Protein AF-A0A2T3CMW9-F1 (afdb_monomer_lite)

pLDDT: mean 82.87, std 14.0, range [31.05, 98.44]

Rad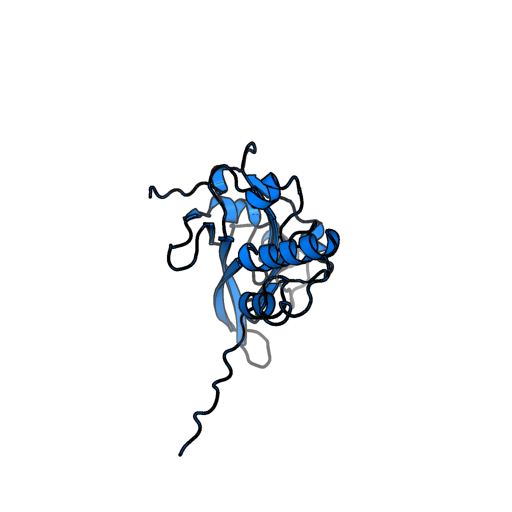ius of gyration: 22.48 Å; chains: 1; bounding box: 78×47×63 Å

Foldseek 3Di:
DDDDDDDPDPQDLVNVLLCPDCNHPVNPVPPDDDDPVNVVVSVLSVCLRQFAKDKFFDKDWDWDQDPDPVRTDIDMFTWKMKIWGAQADQFAKKKKKFKKFFFFFQQVQVVCVVPDDDDDDDGGGDIDGQPVVFLVQWAKAFDPVVRHGGIMIMGTGDADVNGGPGHGQKMKMFMFIDHPVCVVVVHPAGNLGPRGWMWMAHPVPTIDIDRPDDDPSRVPTDIDMEHHPDPNVVSNDHPDDD

Structure (mmCIF, N/CA/C/O backbone):
data_AF-A0A2T3CMW9-F1
#
_entry.id   AF-A0A2T3CMW9-F1
#
loop_
_atom_site.group_PDB
_atom_site.id
_atom_site.type_symbol
_atom_site.label_atom_id
_atom_site.label_alt_id
_atom_site.label_comp_id
_atom_site.label_asym_id
_atom_site.label_entity_id
_atom_site.label_seq_id
_atom_site.pdbx_PDB_ins_code
_atom_site.Cartn_x
_atom_site.Cartn_y
_atom_site.Cartn_z
_atom_site.occupancy
_atom_site.B_iso_or_equiv
_atom_site.auth_seq_id
_atom_site.auth_comp_id
_atom_site.auth_asym_id
_atom_site.auth_atom_id
_atom_site.pdbx_PDB_model_num
ATOM 1 N N . MET A 1 1 ? -49.840 -21.223 -1.038 1.00 34.97 1 MET A N 1
ATOM 2 C CA . MET A 1 1 ? -48.986 -20.775 0.081 1.00 34.97 1 MET A CA 1
ATOM 3 C C . MET A 1 1 ? -47.565 -21.176 -0.257 1.00 34.97 1 MET A C 1
ATOM 5 O O . MET A 1 1 ? -47.228 -22.342 -0.121 1.00 34.97 1 MET A O 1
ATOM 9 N N . SER A 1 2 ? -46.785 -20.245 -0.797 1.00 31.05 2 SER A N 1
ATOM 10 C CA . SER A 1 2 ? -45.401 -20.493 -1.201 1.00 31.05 2 S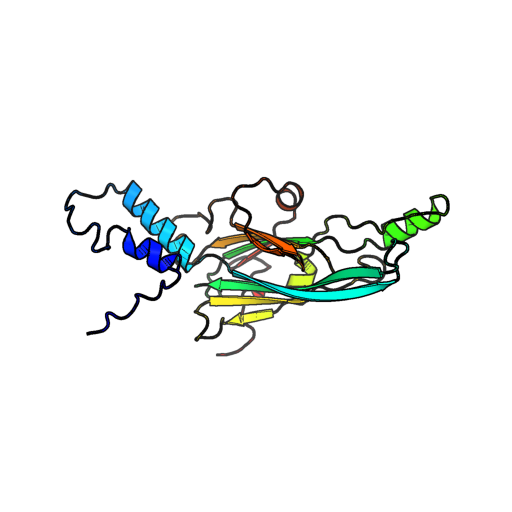ER A CA 1
ATOM 11 C C . SER A 1 2 ? -44.503 -19.698 -0.268 1.00 31.05 2 SER A C 1
ATOM 13 O O . SER A 1 2 ? -44.548 -18.470 -0.260 1.00 31.05 2 SER A O 1
ATOM 15 N N . THR A 1 3 ? -43.745 -20.402 0.564 1.00 34.62 3 THR A N 1
ATOM 16 C CA . THR A 1 3 ? -42.701 -19.830 1.416 1.00 34.62 3 THR A CA 1
ATOM 17 C C . THR A 1 3 ? -41.637 -19.195 0.517 1.00 34.62 3 THR A C 1
ATOM 19 O O . THR A 1 3 ? -41.132 -19.890 -0.369 1.00 34.62 3 THR A O 1
ATOM 22 N N . PRO A 1 4 ? -41.269 -17.913 0.685 1.00 39.06 4 PRO A N 1
ATOM 23 C CA . PRO A 1 4 ? -40.171 -17.360 -0.084 1.00 39.06 4 PRO A CA 1
ATOM 24 C C . PRO A 1 4 ? -38.858 -17.922 0.467 1.00 39.06 4 PRO A C 1
ATOM 26 O O . PRO A 1 4 ? -38.611 -17.915 1.675 1.00 39.06 4 PRO A O 1
ATOM 29 N N . ALA A 1 5 ? -38.033 -18.440 -0.439 1.00 40.94 5 ALA A N 1
ATOM 30 C CA . ALA A 1 5 ? -36.685 -18.894 -0.151 1.00 40.94 5 ALA A CA 1
ATOM 31 C C . ALA A 1 5 ? -35.869 -17.737 0.443 1.00 40.94 5 ALA A C 1
ATOM 33 O O . ALA A 1 5 ? -35.742 -16.673 -0.165 1.00 40.94 5 ALA A O 1
ATOM 34 N N . ALA A 1 6 ? -35.318 -17.952 1.637 1.00 39.41 6 ALA A N 1
ATOM 35 C CA . ALA A 1 6 ? -34.362 -17.043 2.243 1.00 39.41 6 ALA A CA 1
ATOM 36 C C . ALA A 1 6 ? -33.108 -16.995 1.360 1.00 39.41 6 ALA A C 1
ATOM 38 O O . ALA A 1 6 ? -32.296 -17.919 1.358 1.00 39.41 6 ALA A O 1
ATOM 39 N N . GLY A 1 7 ? -32.968 -15.918 0.586 1.00 39.06 7 GLY A N 1
ATOM 40 C CA . GLY A 1 7 ? -31.735 -15.615 -0.123 1.00 39.06 7 GLY A CA 1
ATOM 41 C C . GLY A 1 7 ? -30.602 -15.482 0.890 1.00 39.06 7 GLY A C 1
ATOM 42 O O . GLY A 1 7 ? -30.636 -14.614 1.761 1.00 39.06 7 GLY A O 1
ATOM 43 N N . THR A 1 8 ? -29.607 -16.359 0.802 1.00 38.09 8 THR A N 1
ATOM 44 C CA . THR A 1 8 ? -28.371 -16.284 1.584 1.00 38.09 8 THR A CA 1
ATOM 45 C C . THR A 1 8 ? -27.610 -15.020 1.201 1.00 38.09 8 THR A C 1
ATOM 47 O O . THR A 1 8 ? -26.808 -15.015 0.267 1.00 38.09 8 THR A O 1
ATOM 50 N N . THR A 1 9 ? -27.861 -13.925 1.916 1.00 50.12 9 THR A N 1
ATOM 51 C CA . THR A 1 9 ? -27.017 -12.735 1.864 1.00 50.12 9 THR A CA 1
ATOM 52 C C . THR A 1 9 ? -25.638 -13.111 2.404 1.00 50.12 9 THR A C 1
ATOM 54 O O . THR A 1 9 ? -25.503 -13.609 3.524 1.00 50.12 9 THR A O 1
ATOM 57 N N . LYS A 1 10 ? -24.587 -12.919 1.594 1.00 49.78 10 LYS A N 1
ATOM 58 C CA . LYS A 1 10 ? -23.202 -13.038 2.071 1.00 49.78 10 LYS A CA 1
ATOM 59 C C . LYS A 1 10 ? -23.025 -12.046 3.218 1.00 49.78 10 LYS A C 1
ATOM 61 O O . LYS A 1 10 ? -23.044 -10.839 2.992 1.00 49.78 10 LYS A O 1
ATOM 66 N N . LYS A 1 11 ? -22.876 -12.554 4.443 1.00 65.12 11 LYS A N 1
ATOM 67 C CA . LYS A 1 11 ? -22.675 -11.703 5.613 1.00 65.12 11 LYS A CA 1
ATOM 68 C C . LYS A 1 11 ? -21.335 -10.983 5.499 1.00 65.12 11 LYS A C 1
ATOM 70 O O . LYS A 1 11 ? -20.294 -11.626 5.358 1.00 65.12 11 LYS A O 1
ATOM 75 N N . THR A 1 12 ? -21.358 -9.656 5.568 1.00 81.00 12 THR A N 1
ATOM 76 C CA . THR A 1 12 ? -20.129 -8.853 5.611 1.00 81.00 12 THR A CA 1
ATOM 77 C C . THR A 1 12 ? -19.389 -9.076 6.937 1.00 81.00 12 THR A C 1
ATOM 79 O O . THR A 1 12 ? -20.012 -9.481 7.925 1.00 81.00 12 THR A O 1
ATOM 82 N N . PRO A 1 13 ? -18.075 -8.789 7.020 1.00 80.69 13 PRO A N 1
ATOM 83 C CA . PRO A 1 13 ? -17.342 -8.847 8.287 1.00 80.69 13 PRO A CA 1
ATOM 84 C C . PRO A 1 13 ? -18.024 -8.053 9.411 1.00 80.69 13 PRO A C 1
ATOM 86 O O . PRO A 1 13 ? -18.121 -8.540 10.534 1.00 80.69 13 PRO A O 1
ATOM 89 N N . LEU A 1 14 ? -18.587 -6.882 9.086 1.00 83.62 14 LEU A N 1
ATOM 90 C CA . LEU A 1 14 ? -19.355 -6.069 10.028 1.00 83.62 14 LEU A CA 1
ATOM 91 C C . LEU A 1 14 ? -20.646 -6.766 10.477 1.00 83.62 14 LEU A C 1
ATOM 93 O O . LEU A 1 14 ? -20.928 -6.812 11.668 1.00 83.62 14 LEU A O 1
ATOM 97 N N . GLN A 1 15 ? -21.416 -7.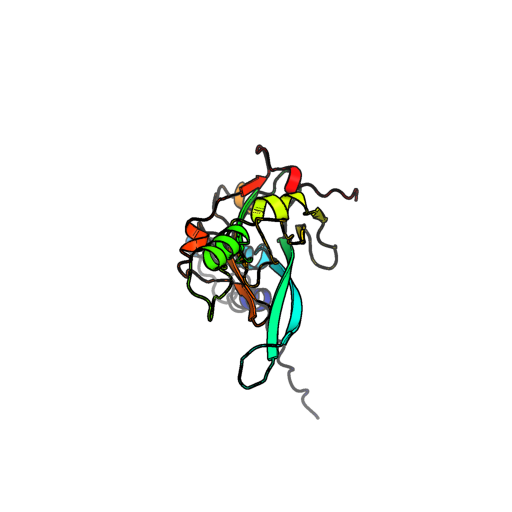350 9.556 1.00 81.94 15 GLN A N 1
ATOM 98 C CA . GLN A 1 15 ? -22.640 -8.082 9.905 1.00 81.94 15 GLN A CA 1
ATOM 99 C C . GLN A 1 15 ? -22.349 -9.310 10.778 1.00 81.94 15 GLN A C 1
ATOM 101 O O . GLN A 1 15 ? -23.097 -9.587 11.715 1.00 81.94 15 GLN A O 1
ATOM 106 N N . ASN A 1 16 ? -21.249 -10.019 10.511 1.00 82.50 16 ASN A N 1
ATOM 107 C CA . ASN A 1 16 ? -20.796 -11.125 11.355 1.00 82.50 16 ASN A CA 1
ATOM 108 C C . ASN A 1 16 ? -20.423 -10.634 12.757 1.00 82.50 16 ASN A C 1
ATOM 110 O O . ASN A 1 16 ? -20.908 -11.193 13.740 1.00 82.50 16 ASN A O 1
ATOM 114 N N . PHE A 1 17 ? -19.642 -9.556 12.857 1.00 84.25 17 PHE A N 1
ATOM 115 C CA . PHE A 1 17 ? -19.272 -8.962 14.141 1.00 84.25 17 PHE A CA 1
ATOM 116 C C . PHE A 1 17 ? -20.497 -8.505 14.943 1.00 84.25 17 PHE A C 1
ATOM 118 O O . PHE A 1 17 ? -20.669 -8.912 16.090 1.00 84.25 17 PHE A O 1
ATOM 125 N N . LEU A 1 18 ? -21.397 -7.732 14.329 1.00 83.38 18 LEU A N 1
ATOM 126 C CA . LEU A 1 18 ? -22.608 -7.223 14.981 1.00 83.38 18 LEU A CA 1
ATOM 127 C C . LEU A 1 18 ? -23.548 -8.340 15.455 1.00 83.38 18 LEU A C 1
ATOM 129 O O . LEU A 1 18 ? -24.308 -8.144 16.400 1.00 83.38 18 LEU A O 1
ATOM 133 N N . SER A 1 19 ? -23.499 -9.518 14.827 1.00 80.88 19 SER A N 1
ATOM 134 C CA . SER A 1 19 ? -24.301 -10.668 15.250 1.00 80.88 19 SER A CA 1
ATOM 135 C C . SER A 1 19 ? -23.777 -11.375 16.506 1.00 80.88 19 SER A C 1
ATOM 137 O O . SER A 1 19 ? -24.546 -12.094 17.139 1.00 80.88 19 SER A O 1
ATOM 139 N N . ALA A 1 20 ? -22.509 -11.159 16.877 1.00 77.75 20 ALA A N 1
ATOM 140 C CA . ALA A 1 20 ? -21.829 -11.874 17.962 1.00 77.75 20 ALA A CA 1
ATOM 141 C C . ALA A 1 20 ? -21.227 -10.964 19.053 1.00 77.75 20 ALA A C 1
ATOM 143 O O . ALA A 1 20 ? -20.770 -11.469 20.078 1.00 77.75 20 ALA A O 1
ATOM 144 N N . CYS A 1 21 ? -21.214 -9.641 18.863 1.00 76.69 21 CYS A N 1
ATOM 145 C CA . CYS A 1 21 ? -20.617 -8.703 19.816 1.00 76.69 21 CYS A CA 1
ATOM 146 C C . CYS A 1 21 ? -21.438 -8.537 21.109 1.00 76.69 21 CYS A C 1
ATOM 148 O O . CYS A 1 21 ? -22.592 -8.969 21.209 1.00 76.69 21 CYS A O 1
ATOM 150 N N . CYS A 1 22 ? -20.855 -7.865 22.105 1.00 73.38 22 CYS A N 1
ATOM 151 C CA . CYS A 1 22 ? -21.488 -7.512 23.379 1.00 73.38 22 CYS A CA 1
ATOM 152 C C . CYS A 1 22 ? -22.812 -6.747 23.268 1.00 73.38 22 CYS A C 1
ATOM 154 O O . CYS A 1 22 ? -23.632 -6.849 24.174 1.00 73.38 22 CYS A O 1
ATOM 156 N N . TRP A 1 23 ? -23.044 -6.042 22.161 1.00 70.38 23 TRP A N 1
ATOM 157 C CA . TRP A 1 23 ? -24.290 -5.315 21.891 1.00 70.38 23 TRP A CA 1
ATOM 158 C C . TRP A 1 23 ? -25.298 -6.112 21.052 1.00 70.38 23 TRP A C 1
ATOM 160 O O . TRP A 1 23 ? -26.360 -5.601 20.697 1.00 70.38 23 TRP A O 1
ATOM 170 N N . SER A 1 24 ? -24.979 -7.358 20.700 1.00 75.00 24 SER A N 1
ATOM 171 C CA . SER A 1 24 ? -25.847 -8.193 19.874 1.00 75.00 24 SER A CA 1
ATOM 172 C C . SER A 1 24 ? -27.039 -8.742 20.662 1.00 75.00 24 SER A C 1
ATOM 174 O O . SER A 1 24 ? -26.945 -9.077 21.846 1.00 75.00 24 SER A O 1
ATOM 176 N N . LYS A 1 25 ? -28.166 -8.952 19.965 1.00 65.50 25 LYS A N 1
ATOM 177 C CA . LYS A 1 25 ? -29.326 -9.670 20.524 1.00 65.50 25 LYS A CA 1
ATOM 178 C C . LYS A 1 25 ? -28.970 -11.080 21.009 1.00 65.50 25 LYS A C 1
ATOM 180 O O . LYS A 1 25 ? -29.583 -11.555 21.956 1.00 65.50 25 LYS A O 1
ATOM 185 N N . ALA A 1 26 ? -27.983 -11.731 20.388 1.00 68.06 26 ALA A N 1
ATOM 186 C CA . ALA A 1 26 ? -27.536 -13.068 20.771 1.00 68.06 26 ALA A CA 1
ATOM 187 C C . ALA A 1 26 ? -26.892 -13.098 22.168 1.00 68.06 26 ALA A C 1
ATOM 189 O O . ALA A 1 26 ? -27.004 -14.099 22.871 1.00 68.06 26 ALA A O 1
ATOM 190 N N . ARG A 1 27 ? -26.257 -11.997 22.594 1.00 67.19 27 ARG A N 1
ATOM 191 C CA . ARG A 1 27 ? -25.638 -11.877 23.921 1.00 67.19 27 ARG A CA 1
ATOM 192 C C . ARG A 1 27 ? -26.520 -11.181 24.957 1.00 67.19 27 ARG A C 1
ATOM 194 O O . ARG A 1 27 ? -26.241 -11.300 26.143 1.00 67.19 27 ARG A O 1
ATOM 201 N N . ALA A 1 28 ? -27.606 -10.530 24.533 1.00 62.44 28 ALA A N 1
ATOM 202 C CA . ALA A 1 28 ? -28.541 -9.819 25.410 1.00 62.44 28 ALA A CA 1
ATOM 203 C C . ALA A 1 28 ? -29.177 -10.699 26.509 1.00 62.44 28 ALA A C 1
ATOM 205 O O . ALA A 1 28 ? -29.657 -10.172 27.507 1.00 62.44 28 ALA A O 1
ATOM 206 N N . GLY A 1 29 ? -29.163 -12.030 26.354 1.00 66.56 29 GLY A N 1
ATOM 207 C CA . GLY A 1 29 ? -29.622 -12.977 27.377 1.00 66.56 29 GLY A CA 1
ATOM 208 C C . GLY A 1 29 ? -28.628 -13.245 28.518 1.00 66.56 29 GLY A C 1
ATOM 209 O O . GLY A 1 29 ? -29.008 -13.870 29.503 1.00 66.56 29 GLY A O 1
ATOM 210 N N . ASN A 1 30 ? -27.372 -12.797 28.412 1.00 70.38 30 ASN A N 1
ATOM 211 C CA . ASN A 1 30 ? -26.354 -12.962 29.451 1.00 70.38 30 ASN A CA 1
ATOM 212 C C . ASN A 1 30 ? -25.979 -11.598 30.051 1.00 70.38 30 ASN A C 1
ATOM 214 O O . ASN A 1 30 ? -25.272 -10.811 29.427 1.00 70.38 30 ASN A O 1
ATOM 218 N N . LEU A 1 31 ? -26.449 -11.341 31.275 1.00 70.06 31 LEU A N 1
ATOM 219 C CA . LEU A 1 31 ? -26.245 -10.087 32.015 1.00 70.06 31 LEU A CA 1
ATOM 220 C C . LEU A 1 31 ? -24.941 -10.061 32.835 1.00 70.06 31 LEU A C 1
ATOM 222 O O . LEU A 1 31 ? -24.719 -9.124 33.602 1.00 70.06 31 LEU A O 1
ATOM 226 N N . ALA A 1 32 ? -24.091 -11.088 32.723 1.00 77.62 32 ALA A N 1
ATOM 227 C CA . ALA A 1 32 ? -22.833 -11.125 33.456 1.00 77.62 32 ALA A CA 1
ATOM 228 C C . ALA A 1 32 ? -21.911 -9.959 33.038 1.00 77.62 32 ALA A C 1
ATOM 230 O O . ALA A 1 32 ? -21.826 -9.641 31.846 1.00 77.62 32 ALA A O 1
ATOM 231 N N . PRO A 1 33 ? -21.174 -9.341 33.983 1.00 76.50 33 PRO A N 1
ATOM 232 C CA . PRO A 1 33 ? -20.198 -8.310 33.658 1.00 76.50 33 PRO A CA 1
ATOM 233 C C . PRO A 1 33 ? -19.167 -8.829 32.654 1.00 76.50 33 PRO A C 1
ATOM 235 O O . PRO A 1 33 ? -18.525 -9.860 32.867 1.00 76.50 33 PRO A O 1
ATOM 238 N N . ILE A 1 34 ? -18.984 -8.102 31.555 1.00 76.56 34 ILE A N 1
ATOM 239 C CA . ILE A 1 34 ? -17.951 -8.429 30.576 1.00 76.56 34 ILE A CA 1
ATOM 240 C C . ILE A 1 34 ? -16.615 -7.959 31.145 1.00 76.56 34 ILE A C 1
ATOM 242 O O . ILE A 1 34 ? -16.453 -6.785 31.474 1.00 76.56 34 ILE A O 1
ATOM 246 N N . ALA A 1 35 ? -15.642 -8.865 31.238 1.00 83.50 35 ALA A N 1
ATOM 247 C CA . ALA A 1 35 ? -14.294 -8.503 31.654 1.00 83.50 35 ALA A CA 1
ATOM 248 C C . ALA A 1 35 ? -13.720 -7.408 30.735 1.00 83.50 35 ALA A C 1
ATOM 250 O O . ALA A 1 35 ? -13.817 -7.510 29.510 1.00 83.50 35 ALA A O 1
ATOM 251 N N . ALA A 1 36 ? -13.059 -6.399 31.310 1.00 80.31 36 ALA A N 1
ATOM 252 C CA . ALA A 1 36 ? -12.521 -5.251 30.568 1.00 80.31 36 ALA A CA 1
ATOM 253 C C . ALA A 1 36 ? -11.639 -5.661 29.368 1.00 80.31 36 ALA A C 1
ATOM 255 O O . ALA A 1 36 ? -11.729 -5.085 28.286 1.00 80.31 36 ALA A O 1
ATOM 256 N N . LYS A 1 37 ? -10.851 -6.736 29.515 1.00 79.50 37 LYS A N 1
ATOM 257 C CA . LYS A 1 37 ? -10.016 -7.293 28.438 1.00 79.50 37 LYS A CA 1
ATOM 258 C C . LYS A 1 37 ? -10.829 -7.787 27.232 1.00 79.50 37 LYS A C 1
ATOM 260 O O . LYS A 1 37 ? -10.407 -7.618 26.088 1.00 79.50 37 LYS A O 1
ATOM 265 N N . ALA A 1 38 ? -11.988 -8.397 27.475 1.00 79.81 38 ALA A N 1
ATOM 266 C CA . ALA A 1 38 ? -12.869 -8.879 26.415 1.00 79.81 38 ALA A CA 1
ATOM 267 C C . ALA A 1 38 ? -13.561 -7.713 25.691 1.00 79.81 38 ALA A C 1
ATOM 269 O O . ALA A 1 38 ? -13.617 -7.717 24.465 1.00 79.81 38 ALA A O 1
ATOM 270 N N . GLN A 1 39 ? -13.980 -6.672 26.422 1.00 78.19 39 GLN A N 1
ATOM 271 C CA . GLN A 1 39 ? -14.511 -5.440 25.819 1.00 78.19 39 GLN A CA 1
ATOM 272 C C . GLN A 1 39 ? -13.481 -4.771 24.903 1.00 78.19 39 GLN A C 1
ATOM 274 O O . GLN A 1 39 ? -13.796 -4.406 23.773 1.00 78.19 39 GLN A O 1
ATOM 279 N N . GLN A 1 40 ? -12.229 -4.668 25.358 1.00 78.31 40 GLN A N 1
ATOM 280 C CA . GLN A 1 40 ? -11.150 -4.081 24.565 1.00 78.31 40 GLN A CA 1
ATOM 281 C C . GLN A 1 40 ? -10.847 -4.901 23.304 1.00 78.31 40 GLN A C 1
ATOM 283 O O . GLN A 1 40 ? -10.593 -4.336 22.245 1.00 78.31 40 GLN A O 1
ATOM 288 N N . THR A 1 41 ? -10.918 -6.230 23.396 1.00 80.50 41 THR A N 1
ATOM 289 C CA . THR A 1 41 ? -10.716 -7.123 22.246 1.00 80.50 41 THR A CA 1
ATOM 290 C C . THR A 1 41 ? -11.826 -6.953 21.207 1.00 80.50 41 THR A C 1
ATOM 292 O O . THR A 1 41 ? -11.531 -6.825 20.020 1.00 80.50 41 THR A O 1
ATOM 295 N N . GLU A 1 42 ? -13.090 -6.886 21.635 1.00 81.94 42 GLU A N 1
ATOM 296 C CA . GLU A 1 42 ? -14.225 -6.644 20.733 1.00 81.94 42 GLU A CA 1
ATOM 297 C C . GLU A 1 42 ? -14.151 -5.261 20.077 1.00 81.94 42 GLU A C 1
ATOM 299 O O . GLU A 1 42 ? -14.377 -5.135 18.874 1.00 81.94 42 GLU A O 1
ATOM 304 N N . LEU A 1 43 ? -13.774 -4.230 20.836 1.00 79.56 43 LEU A N 1
ATOM 305 C CA . LEU A 1 43 ? -13.591 -2.882 20.303 1.00 79.56 43 LEU A CA 1
ATOM 306 C C . LEU A 1 43 ? -12.457 -2.828 19.267 1.00 79.56 43 LEU A C 1
ATOM 308 O O . LEU A 1 43 ? -12.632 -2.269 18.186 1.00 79.56 43 LEU A O 1
ATOM 312 N N . ASN A 1 44 ? -11.321 -3.469 19.553 1.00 78.81 44 ASN A N 1
ATOM 313 C CA . ASN A 1 44 ? -10.207 -3.572 18.610 1.00 78.81 44 ASN A CA 1
ATOM 314 C C . ASN A 1 44 ? -10.614 -4.310 17.327 1.00 78.81 44 ASN A C 1
ATOM 316 O O . ASN A 1 44 ? -10.213 -3.915 16.233 1.00 78.81 44 ASN A O 1
ATOM 320 N N . GLN A 1 45 ? -11.441 -5.353 17.441 1.00 80.75 45 GLN A N 1
ATOM 321 C CA . GLN A 1 45 ? -11.972 -6.072 16.286 1.00 80.75 45 GLN A CA 1
ATOM 322 C C . GLN A 1 45 ? -12.896 -5.184 15.441 1.00 80.75 45 GLN A C 1
ATOM 324 O O . GLN A 1 45 ? -12.780 -5.186 14.214 1.00 80.75 45 GLN A O 1
ATOM 329 N N . LEU A 1 46 ? -13.765 -4.386 16.071 1.00 83.12 46 LEU A N 1
ATOM 330 C CA . LEU A 1 46 ? -14.595 -3.405 15.367 1.00 83.12 46 LEU A CA 1
ATOM 331 C C . LEU A 1 46 ? -13.735 -2.376 14.626 1.00 83.12 46 LEU A C 1
ATOM 333 O O . LEU A 1 46 ? -13.985 -2.098 13.455 1.00 83.12 46 LEU A O 1
ATOM 337 N N . TYR A 1 47 ? -12.691 -1.851 15.268 1.00 80.62 47 TYR A N 1
ATOM 338 C CA . TYR A 1 47 ? -11.767 -0.920 14.618 1.00 80.62 47 TYR A CA 1
ATOM 339 C C . TYR A 1 47 ? -11.029 -1.548 13.444 1.00 80.62 47 TYR A C 1
ATOM 341 O O . TYR A 1 47 ? -10.922 -0.915 12.395 1.00 80.62 47 TYR A O 1
ATOM 349 N N . GLY A 1 48 ? -10.599 -2.803 13.573 1.00 79.88 48 GLY A N 1
ATOM 350 C CA . GLY A 1 48 ? -10.053 -3.563 12.454 1.00 79.88 48 GLY A CA 1
ATOM 351 C C . GLY A 1 48 ? -11.039 -3.651 11.287 1.00 79.88 48 GLY A C 1
ATOM 352 O O . GLY A 1 48 ? -10.646 -3.490 10.141 1.00 79.88 48 GLY A O 1
ATOM 353 N N . ILE A 1 49 ? -12.334 -3.826 11.543 1.00 84.50 49 ILE A N 1
ATOM 354 C CA . ILE A 1 49 ? -13.339 -3.890 10.472 1.00 84.50 49 ILE A CA 1
ATOM 355 C C . ILE A 1 49 ? -13.557 -2.524 9.806 1.00 84.50 49 ILE A C 1
ATOM 357 O O . ILE A 1 49 ? -13.699 -2.460 8.585 1.00 84.50 49 ILE A O 1
ATOM 361 N N . LEU A 1 50 ? -13.603 -1.442 10.585 1.00 86.38 50 LEU A N 1
ATOM 362 C CA . LEU A 1 50 ? -13.969 -0.112 10.085 1.00 86.38 50 LEU A CA 1
ATOM 363 C C . LEU A 1 50 ? -12.808 0.634 9.424 1.00 86.38 50 LEU A C 1
ATOM 365 O O . LEU A 1 50 ? -13.015 1.326 8.429 1.00 86.38 50 LEU A O 1
ATOM 369 N N . TYR A 1 51 ? -11.601 0.487 9.967 1.00 88.19 51 TYR A N 1
ATOM 370 C CA . TYR A 1 51 ? -10.453 1.331 9.633 1.00 88.19 51 TYR A CA 1
ATOM 371 C C . TYR A 1 51 ? -9.307 0.580 8.951 1.00 88.19 51 TYR A C 1
ATOM 373 O O . TYR A 1 51 ? -8.228 1.142 8.777 1.00 88.19 51 TYR A O 1
ATOM 381 N N . THR A 1 52 ? -9.515 -0.681 8.552 1.00 90.69 52 THR A N 1
ATOM 382 C CA . THR A 1 52 ? -8.526 -1.399 7.735 1.00 90.69 52 THR A CA 1
ATOM 383 C C . THR A 1 52 ? -8.299 -0.655 6.419 1.00 90.69 52 THR A C 1
ATOM 385 O O . THR A 1 52 ? -9.268 -0.439 5.680 1.00 90.69 52 THR A O 1
ATOM 388 N N . PRO A 1 53 ? -7.041 -0.287 6.102 1.00 93.56 53 PRO A N 1
ATOM 389 C CA . PRO A 1 53 ? -6.693 0.253 4.801 1.00 93.56 53 PRO A CA 1
ATOM 390 C C . PRO A 1 53 ? -7.137 -0.679 3.681 1.00 93.56 53 PRO A C 1
ATOM 392 O O . PRO A 1 53 ? -6.984 -1.900 3.776 1.00 93.56 53 PRO A O 1
ATOM 395 N N . ARG A 1 54 ? -7.676 -0.104 2.610 1.00 94.12 54 ARG A N 1
ATOM 396 C CA . ARG A 1 54 ? -8.088 -0.863 1.426 1.00 94.12 54 ARG A CA 1
ATOM 397 C C . ARG A 1 54 ? -7.094 -0.583 0.321 1.00 94.12 54 ARG A C 1
ATOM 399 O O . ARG A 1 54 ? -6.713 0.562 0.109 1.00 94.12 54 ARG A O 1
ATOM 406 N N . VAL A 1 55 ? -6.675 -1.633 -0.365 1.00 96.81 55 VAL A N 1
ATOM 407 C CA . VAL A 1 55 ? -5.705 -1.538 -1.449 1.00 96.81 55 VAL A CA 1
ATOM 408 C C . VAL A 1 55 ? -6.361 -2.036 -2.726 1.00 96.81 55 VAL A C 1
ATOM 410 O O . VAL A 1 55 ? -7.013 -3.080 -2.725 1.00 96.81 55 VAL A O 1
ATOM 413 N N . SER A 1 56 ? -6.186 -1.289 -3.807 1.00 96.81 56 SER A N 1
ATOM 414 C CA . SER A 1 56 ? -6.590 -1.680 -5.153 1.00 96.81 56 SER A CA 1
ATOM 415 C C . SER A 1 56 ? -5.496 -1.319 -6.152 1.00 96.81 56 SER A C 1
ATOM 417 O O . SER A 1 56 ? -4.595 -0.529 -5.865 1.00 96.81 56 SER A O 1
ATOM 419 N N . MET A 1 57 ? -5.547 -1.936 -7.328 1.00 96.88 57 MET A N 1
ATOM 420 C CA . MET A 1 57 ? -4.587 -1.676 -8.391 1.00 96.88 57 MET A CA 1
ATOM 421 C C . MET A 1 57 ? -5.248 -1.667 -9.757 1.00 96.88 57 MET A C 1
ATOM 423 O O . MET A 1 57 ? -6.308 -2.260 -9.958 1.00 96.88 57 MET A O 1
ATOM 427 N N . GLN A 1 58 ? -4.556 -1.039 -10.698 1.00 96.88 58 GLN A N 1
ATOM 428 C CA . GLN A 1 58 ? -4.806 -1.192 -12.118 1.00 96.88 58 GLN A CA 1
ATOM 429 C C . GLN A 1 58 ? -3.656 -1.991 -12.718 1.00 96.88 58 GLN A C 1
ATOM 431 O O . GLN A 1 58 ? -2.500 -1.588 -12.588 1.00 96.88 58 GLN A O 1
ATOM 436 N N . SER A 1 59 ? -3.967 -3.086 -13.399 1.00 94.69 59 SER A N 1
ATOM 437 C CA . SER A 1 59 ? -2.997 -3.903 -14.120 1.00 94.69 59 SER A CA 1
ATOM 438 C C . SER A 1 59 ? -3.332 -3.977 -15.607 1.00 94.69 59 SER A C 1
ATOM 440 O O . SER A 1 59 ? -4.438 -3.648 -16.043 1.00 94.69 59 SER A O 1
ATOM 442 N N . SER A 1 60 ? -2.343 -4.354 -16.404 1.00 91.62 60 SER A N 1
ATOM 443 C CA . SER A 1 60 ? -2.511 -4.723 -17.805 1.00 91.62 60 SER A CA 1
ATOM 444 C C . SER A 1 60 ? -1.749 -6.008 -18.082 1.00 91.62 60 SER A C 1
ATOM 446 O O . SER A 1 60 ? -0.698 -6.258 -17.495 1.00 91.62 60 SER A O 1
ATOM 448 N N . SER A 1 61 ? -2.262 -6.802 -19.014 1.00 87.19 61 SER A N 1
ATOM 449 C CA . SER A 1 61 ? -1.589 -7.983 -19.539 1.00 87.19 61 SER A CA 1
ATOM 450 C C . SER A 1 61 ? -1.513 -7.903 -21.056 1.00 87.19 61 SER A C 1
ATOM 452 O O . SER A 1 61 ? -2.475 -7.542 -21.735 1.00 87.19 61 SER A O 1
ATOM 454 N N . ALA A 1 62 ? -0.332 -8.198 -21.590 1.00 80.38 62 ALA A N 1
ATOM 455 C CA . ALA A 1 62 ? -0.081 -8.254 -23.019 1.00 80.38 62 ALA A CA 1
ATOM 456 C C . ALA A 1 62 ? 0.469 -9.627 -23.389 1.00 80.38 62 ALA A C 1
ATOM 458 O O . ALA A 1 62 ? 1.309 -10.186 -22.685 1.00 80.38 62 ALA A O 1
ATOM 459 N N . VAL A 1 63 ? 0.010 -10.161 -24.516 1.00 76.19 63 VAL A N 1
ATOM 460 C CA . VAL A 1 63 ? 0.563 -11.391 -25.077 1.00 76.19 63 VAL A CA 1
ATOM 461 C C . VAL A 1 63 ? 1.745 -11.019 -25.968 1.00 76.19 63 VAL A C 1
ATOM 463 O O . VAL A 1 63 ? 1.584 -10.293 -26.947 1.00 76.19 63 VAL A O 1
ATOM 466 N N . SER A 1 64 ? 2.931 -11.507 -25.627 1.00 69.31 64 SER A N 1
ATOM 467 C CA . SER A 1 64 ? 4.154 -11.382 -26.415 1.00 69.31 64 SER A CA 1
ATOM 468 C C . SER A 1 64 ? 4.538 -12.723 -27.037 1.00 69.31 64 SER A C 1
ATOM 470 O O . SER A 1 64 ? 4.127 -13.788 -26.576 1.00 69.31 64 SER A O 1
ATOM 472 N N . SER A 1 65 ? 5.326 -12.692 -28.111 1.00 67.75 65 SER A N 1
ATOM 473 C CA . SER A 1 65 ? 5.912 -13.906 -28.682 1.00 67.75 65 SER A CA 1
ATOM 474 C C . SER A 1 65 ? 6.972 -14.473 -27.739 1.00 67.75 65 SER A C 1
ATOM 476 O O . SER A 1 65 ? 7.825 -13.728 -27.252 1.00 67.75 65 SER A O 1
ATOM 478 N N . SER A 1 66 ? 6.968 -15.784 -27.518 1.00 69.44 66 SER A N 1
ATOM 479 C CA . SER A 1 66 ? 7.949 -16.460 -26.667 1.00 69.44 66 SER A CA 1
ATOM 480 C C . SER A 1 66 ? 8.456 -17.753 -27.301 1.00 69.44 66 SER A C 1
ATOM 482 O O . SER A 1 66 ? 7.789 -18.353 -28.137 1.00 69.44 66 SER A O 1
ATOM 484 N N . ASN A 1 67 ? 9.615 -18.230 -26.844 1.00 64.38 67 ASN A N 1
ATOM 485 C CA . ASN A 1 67 ? 10.168 -19.526 -27.255 1.00 64.38 67 ASN A CA 1
ATOM 486 C C . ASN A 1 67 ? 9.506 -20.718 -26.524 1.00 64.38 67 ASN A C 1
ATOM 488 O O . ASN A 1 67 ? 10.062 -21.815 -26.498 1.00 64.38 67 ASN A O 1
ATOM 492 N N . SER A 1 68 ? 8.363 -20.512 -25.857 1.00 64.19 68 SER A N 1
ATOM 493 C CA . SER A 1 68 ? 7.590 -21.594 -25.233 1.00 64.19 68 SER A CA 1
ATOM 494 C C . SER A 1 68 ? 6.856 -22.437 -26.289 1.00 64.19 68 SER A C 1
ATOM 496 O O . SER A 1 68 ? 6.645 -21.957 -27.400 1.00 64.19 68 SER A O 1
ATOM 498 N N . PRO A 1 69 ? 6.411 -23.669 -25.968 1.00 67.12 69 PRO A N 1
ATOM 499 C CA . PRO A 1 69 ? 5.720 -24.547 -26.924 1.00 67.12 69 PRO A CA 1
ATOM 500 C C . PRO A 1 69 ? 4.473 -23.924 -27.571 1.00 67.12 69 PRO A C 1
ATOM 502 O O . PRO A 1 69 ? 4.109 -24.277 -28.686 1.00 67.12 69 PRO A O 1
ATOM 505 N N . SER A 1 70 ? 3.828 -22.985 -26.875 1.00 70.56 70 SER A N 1
ATOM 506 C CA . SER A 1 70 ? 2.682 -22.203 -27.347 1.00 70.56 70 SER A CA 1
ATOM 507 C C . SER A 1 70 ? 3.055 -21.001 -28.224 1.00 70.56 70 SER A C 1
ATOM 509 O O . SER A 1 70 ? 2.159 -20.357 -28.759 1.00 70.56 70 SER A O 1
ATOM 511 N N . GLY A 1 71 ? 4.339 -20.646 -28.340 1.00 67.69 71 GLY A N 1
ATOM 512 C CA . GLY A 1 71 ? 4.818 -19.461 -29.061 1.00 67.69 71 GLY A CA 1
ATOM 513 C C . GLY A 1 71 ? 4.467 -18.121 -28.402 1.00 67.69 71 GLY A C 1
ATOM 514 O O . GLY A 1 71 ? 4.775 -17.067 -28.955 1.00 67.69 71 GLY A O 1
ATOM 515 N N . LEU A 1 72 ? 3.811 -18.142 -27.237 1.00 72.44 72 LEU A N 1
ATOM 516 C CA . LEU A 1 72 ? 3.224 -16.975 -26.579 1.00 72.44 72 LEU A CA 1
ATOM 517 C C . LEU A 1 72 ? 3.655 -16.903 -25.108 1.00 72.44 72 LEU A C 1
ATOM 519 O O . LEU A 1 72 ? 3.780 -17.929 -24.435 1.00 72.44 72 LEU A O 1
ATOM 523 N N . ALA A 1 73 ? 3.878 -15.699 -24.593 1.00 67.38 73 ALA A N 1
ATOM 524 C CA . ALA A 1 73 ? 4.024 -15.395 -23.174 1.00 67.38 73 ALA A CA 1
ATOM 525 C C . ALA A 1 73 ? 3.040 -14.288 -22.795 1.00 67.38 73 ALA A C 1
ATOM 527 O O . ALA A 1 73 ? 2.865 -13.331 -23.538 1.00 67.38 73 ALA A O 1
ATOM 528 N N . SER A 1 74 ? 2.396 -14.414 -21.635 1.00 72.25 74 SER A N 1
ATOM 529 C CA . SER A 1 74 ? 1.648 -13.301 -21.050 1.00 72.25 74 SER A CA 1
ATOM 530 C C . SER A 1 74 ? 2.596 -12.489 -20.176 1.00 72.25 74 SER A C 1
ATOM 532 O O . SER A 1 74 ? 3.228 -13.027 -19.261 1.00 72.25 74 SER A O 1
ATOM 534 N N . GLU A 1 75 ? 2.722 -11.204 -20.472 1.00 82.25 75 GLU A N 1
ATOM 535 C CA . GLU A 1 75 ? 3.438 -10.246 -19.648 1.00 82.25 75 GLU A CA 1
ATOM 536 C C . GLU A 1 75 ? 2.439 -9.316 -18.982 1.00 82.25 75 GLU A C 1
ATOM 538 O O . GLU A 1 75 ? 1.841 -8.456 -19.629 1.00 82.25 75 GLU A O 1
ATOM 543 N N . SER A 1 76 ? 2.264 -9.502 -17.678 1.00 89.69 76 SER A N 1
ATOM 544 C CA . SER A 1 76 ? 1.481 -8.598 -16.856 1.00 89.69 76 SER A CA 1
ATOM 545 C C . SER A 1 76 ? 2.338 -7.482 -16.269 1.00 89.69 76 SER A C 1
ATOM 547 O O . SER A 1 76 ? 3.548 -7.632 -16.077 1.00 89.69 76 SER A O 1
ATOM 549 N N . ALA A 1 77 ? 1.696 -6.355 -15.990 1.00 93.69 77 ALA A N 1
ATOM 550 C CA . ALA A 1 77 ? 2.270 -5.190 -15.345 1.00 93.69 77 ALA A CA 1
ATOM 551 C C . ALA A 1 77 ? 1.232 -4.547 -14.423 1.00 93.69 77 ALA A C 1
ATOM 553 O O . ALA A 1 77 ? 0.046 -4.484 -14.749 1.00 93.69 77 ALA A O 1
ATOM 554 N N . ILE A 1 78 ? 1.687 -4.038 -13.283 1.00 96.69 78 ILE A N 1
ATOM 555 C CA . ILE A 1 78 ? 0.884 -3.211 -12.387 1.00 96.69 78 ILE A CA 1
ATOM 556 C C . ILE A 1 78 ? 1.153 -1.752 -12.755 1.00 96.69 78 ILE A C 1
ATOM 558 O O . ILE A 1 78 ? 2.267 -1.250 -12.605 1.00 96.69 78 ILE A O 1
ATOM 562 N N . ASN A 1 79 ? 0.120 -1.080 -13.252 1.00 96.88 79 ASN A N 1
ATOM 563 C CA . ASN A 1 79 ? 0.181 0.278 -13.785 1.00 96.88 79 ASN A CA 1
ATOM 564 C C . ASN A 1 79 ? 0.036 1.326 -12.688 1.00 96.88 79 ASN A C 1
ATOM 566 O O . ASN A 1 79 ? 0.736 2.336 -12.699 1.00 96.88 79 ASN A O 1
ATOM 570 N N . ALA A 1 80 ? -0.867 1.089 -11.738 1.00 97.56 80 ALA A N 1
ATOM 571 C CA . ALA A 1 80 ? -1.161 2.025 -10.663 1.00 97.56 80 ALA A CA 1
ATOM 572 C C . ALA A 1 80 ? -1.603 1.303 -9.391 1.00 97.56 80 ALA A C 1
ATOM 574 O O . ALA A 1 80 ? -2.126 0.187 -9.439 1.00 97.56 80 ALA A O 1
ATOM 575 N N . LEU A 1 81 ? -1.409 1.980 -8.263 1.00 98.44 81 LEU A N 1
ATOM 576 C CA . LEU A 1 81 ? -1.790 1.537 -6.926 1.00 98.44 81 LEU A CA 1
ATOM 577 C C . LEU A 1 81 ? -2.632 2.628 -6.262 1.00 98.44 81 LEU A C 1
ATOM 579 O O . LEU A 1 81 ? -2.270 3.808 -6.304 1.00 98.44 81 LEU A O 1
ATOM 583 N N . THR A 1 82 ? -3.709 2.203 -5.609 1.00 97.88 82 THR A N 1
ATOM 584 C CA . THR A 1 82 ? -4.584 3.041 -4.791 1.00 97.88 82 THR A CA 1
ATOM 585 C C . THR A 1 82 ? -4.660 2.475 -3.374 1.00 97.88 82 THR A C 1
ATOM 587 O O . THR A 1 82 ? -4.822 1.270 -3.176 1.00 97.88 82 THR A O 1
ATOM 590 N N . ILE A 1 83 ? -4.531 3.358 -2.385 1.00 97.56 83 ILE A N 1
ATOM 591 C CA . ILE A 1 83 ? -4.612 3.060 -0.957 1.00 97.56 83 ILE A CA 1
ATOM 592 C C . ILE A 1 83 ? -5.669 3.972 -0.343 1.00 97.56 83 ILE A C 1
ATOM 594 O O . ILE A 1 83 ? -5.475 5.184 -0.253 1.00 97.56 83 ILE A O 1
ATOM 598 N N . ASP A 1 84 ? -6.756 3.379 0.129 1.00 95.81 84 ASP A N 1
ATOM 599 C CA . ASP A 1 84 ? -7.772 4.072 0.910 1.00 95.81 84 ASP A CA 1
ATOM 600 C C . ASP A 1 84 ? -7.472 3.919 2.396 1.00 95.81 84 ASP A C 1
ATOM 602 O O . ASP A 1 84 ? -7.234 2.813 2.891 1.00 95.81 84 ASP A O 1
ATOM 606 N N . LEU A 1 85 ? -7.533 5.037 3.110 1.00 94.31 85 LEU A N 1
ATOM 607 C CA . LEU A 1 85 ? -7.349 5.160 4.549 1.00 94.31 85 LEU A CA 1
ATOM 608 C C . LEU A 1 85 ? -8.676 5.626 5.165 1.00 94.31 85 LEU A C 1
ATOM 610 O O . LEU A 1 85 ? -8.902 6.835 5.304 1.00 94.31 85 LEU A O 1
ATOM 614 N N . PRO A 1 86 ? -9.590 4.696 5.503 1.00 92.19 86 PRO A N 1
ATOM 615 C CA . PRO A 1 86 ? -10.873 5.057 6.089 1.00 92.19 86 PRO A CA 1
ATOM 616 C C . PRO A 1 86 ? -10.674 5.819 7.400 1.00 92.19 86 PRO A C 1
ATOM 618 O O . PRO A 1 86 ? -9.828 5.453 8.212 1.00 92.19 86 PRO A O 1
ATOM 621 N N . GLY A 1 87 ? -11.459 6.871 7.617 1.00 88.81 87 GLY A N 1
ATOM 622 C CA . GLY A 1 87 ? -11.385 7.706 8.817 1.00 88.81 87 GLY A CA 1
ATOM 623 C C . GLY A 1 87 ? -10.127 8.569 8.940 1.00 88.81 87 GLY A C 1
ATOM 624 O O . GLY A 1 87 ? -9.940 9.193 9.982 1.00 88.81 87 GLY A O 1
ATOM 625 N N . ALA A 1 88 ? -9.263 8.608 7.921 1.00 90.19 88 ALA A N 1
ATOM 626 C CA . ALA A 1 88 ? -8.131 9.523 7.898 1.00 90.19 88 ALA A CA 1
ATOM 627 C C . ALA A 1 88 ? -8.605 10.967 7.714 1.00 90.19 88 ALA A C 1
ATOM 629 O O . ALA A 1 88 ? -9.444 11.252 6.861 1.00 90.19 88 ALA A O 1
ATOM 630 N N . GLU A 1 89 ? -8.013 11.872 8.483 1.00 86.62 89 GLU A N 1
ATOM 631 C CA . GLU A 1 89 ? -8.203 13.310 8.355 1.00 86.62 89 GLU A CA 1
ATOM 632 C C . GLU A 1 89 ? -6.845 13.968 8.049 1.00 86.62 89 GLU A C 1
ATOM 634 O O . GLU A 1 89 ? -5.821 13.569 8.629 1.00 86.62 89 GLU A O 1
ATOM 639 N N . PRO A 1 90 ? -6.799 14.955 7.136 1.00 82.25 90 PRO A N 1
ATOM 640 C CA . PRO A 1 90 ? -5.600 15.739 6.896 1.00 82.25 90 PRO A CA 1
ATOM 641 C C . PRO A 1 90 ? -5.096 16.356 8.198 1.00 82.25 90 PRO A C 1
ATOM 643 O O . PRO A 1 90 ? -5.858 16.904 8.985 1.00 82.25 90 PRO A O 1
ATOM 646 N N . GLY A 1 91 ? -3.790 16.277 8.427 1.00 78.88 91 GLY A N 1
ATOM 647 C CA . GLY A 1 91 ? -3.163 16.865 9.610 1.00 78.88 91 GLY A CA 1
ATOM 648 C C . GLY A 1 91 ? -3.122 15.966 10.845 1.00 78.88 91 GLY A C 1
ATOM 649 O O . GLY A 1 91 ? -2.226 16.175 11.642 1.00 78.88 91 GLY A O 1
ATOM 650 N N . SER A 1 92 ? -3.970 14.938 10.974 1.00 81.81 92 SER A N 1
ATOM 651 C CA . SER A 1 92 ? -3.936 14.003 12.120 1.00 81.81 92 SER A CA 1
ATOM 652 C C . SER A 1 92 ? -3.661 12.545 11.728 1.00 81.81 92 SER A C 1
ATOM 654 O O . SER A 1 92 ? -3.267 11.726 12.562 1.00 81.81 92 SER A O 1
ATOM 656 N N . ALA A 1 93 ? -3.834 12.195 10.450 1.00 86.56 93 ALA A N 1
ATOM 657 C CA . ALA A 1 93 ? -3.529 10.861 9.951 1.00 86.56 93 ALA A CA 1
ATOM 658 C C . ALA A 1 93 ? -2.028 10.533 10.054 1.00 86.56 93 ALA A C 1
ATOM 660 O O . ALA A 1 93 ? -1.166 11.347 9.712 1.00 86.56 93 ALA A O 1
ATOM 661 N N . TYR A 1 94 ? -1.726 9.297 10.464 1.00 90.19 94 TYR A N 1
ATOM 662 C CA . TYR A 1 94 ? -0.370 8.751 10.472 1.00 90.19 94 TYR A CA 1
ATOM 663 C C . TYR A 1 94 ? -0.334 7.404 9.753 1.00 90.19 94 TYR A C 1
ATOM 665 O O . TYR A 1 94 ? -1.068 6.475 10.104 1.00 90.19 94 TYR A O 1
ATOM 673 N N . LEU A 1 95 ? 0.548 7.292 8.766 1.00 93.06 95 LEU A N 1
ATOM 674 C CA . LEU A 1 95 ? 0.764 6.090 7.975 1.00 93.06 95 LEU A CA 1
ATOM 675 C C . LEU A 1 95 ? 2.262 5.846 7.828 1.00 93.06 95 LEU A C 1
ATOM 677 O O . LEU A 1 95 ? 2.982 6.727 7.382 1.00 93.06 95 LEU A O 1
ATOM 681 N N . GLU A 1 96 ? 2.736 4.638 8.108 1.00 94.38 96 GLU A N 1
ATOM 682 C CA . GLU A 1 96 ? 4.037 4.194 7.602 1.00 94.38 96 GLU A CA 1
ATOM 683 C C . GLU A 1 96 ? 3.838 3.263 6.409 1.00 94.38 96 GLU A C 1
ATOM 685 O O . GLU A 1 96 ? 3.089 2.284 6.498 1.00 94.38 96 GLU A O 1
ATOM 690 N N . LEU A 1 97 ? 4.508 3.590 5.304 1.00 95.88 97 LEU A N 1
ATOM 691 C CA . LEU A 1 97 ? 4.456 2.861 4.044 1.00 95.88 97 LEU A CA 1
ATOM 692 C C . LEU A 1 97 ? 5.804 2.194 3.765 1.00 95.88 97 LEU A C 1
ATOM 694 O O . LEU A 1 97 ? 6.831 2.865 3.716 1.00 95.88 97 LEU A O 1
ATOM 698 N N . SER A 1 98 ? 5.783 0.896 3.489 1.00 97.06 98 SER A N 1
ATOM 699 C CA . SER A 1 98 ? 6.864 0.207 2.777 1.00 97.06 98 SER A CA 1
ATOM 700 C C . SER A 1 98 ? 6.293 -0.346 1.483 1.00 97.06 98 SER A C 1
ATOM 702 O O . SER A 1 98 ? 5.242 -0.981 1.523 1.00 97.06 98 SER A O 1
ATOM 704 N N . LEU A 1 99 ? 6.951 -0.095 0.351 1.00 97.88 99 LEU A N 1
ATOM 705 C CA . LEU A 1 99 ? 6.452 -0.462 -0.976 1.00 97.88 99 LEU A CA 1
ATOM 706 C C . LEU A 1 99 ? 7.604 -0.959 -1.847 1.00 97.88 99 LEU A C 1
ATOM 708 O O . LEU A 1 99 ? 8.488 -0.186 -2.212 1.00 97.88 99 LEU A O 1
ATOM 712 N N . ILE A 1 100 ? 7.568 -2.237 -2.208 1.00 97.56 100 ILE A N 1
ATOM 713 C CA . ILE A 1 100 ? 8.563 -2.866 -3.078 1.00 97.56 100 ILE A CA 1
ATOM 714 C C . ILE A 1 100 ? 7.902 -3.517 -4.290 1.00 97.56 100 ILE A C 1
ATOM 716 O O . ILE A 1 100 ? 6.762 -3.972 -4.222 1.00 97.56 100 ILE A O 1
ATOM 720 N N . GLY A 1 101 ? 8.631 -3.582 -5.398 1.00 96.56 101 GLY A N 1
ATOM 721 C CA . GLY A 1 101 ? 8.189 -4.232 -6.632 1.00 96.56 101 GLY A CA 1
ATOM 722 C C . GLY A 1 101 ? 9.332 -4.940 -7.350 1.00 96.56 101 GLY A C 1
ATOM 723 O O . GLY A 1 101 ? 10.492 -4.767 -6.975 1.00 96.56 101 GLY A O 1
ATOM 724 N N . ASP A 1 102 ? 9.010 -5.714 -8.384 1.00 95.38 102 ASP A N 1
ATOM 725 C CA . ASP A 1 102 ? 9.951 -6.515 -9.187 1.00 95.38 102 ASP A CA 1
ATOM 726 C C . ASP A 1 102 ? 10.101 -6.028 -10.661 1.00 95.38 102 ASP A C 1
ATOM 728 O O . ASP A 1 102 ? 9.984 -6.813 -11.619 1.00 95.38 102 ASP A O 1
ATOM 732 N N . PRO A 1 103 ? 10.361 -4.725 -10.904 1.00 94.50 103 PRO A N 1
ATOM 733 C CA . PRO A 1 103 ? 10.638 -4.237 -12.254 1.00 94.50 103 PRO A CA 1
ATOM 734 C C . PRO A 1 103 ? 11.917 -4.879 -12.818 1.00 94.50 103 PRO A C 1
ATOM 736 O O . PRO A 1 103 ? 12.786 -5.336 -12.072 1.00 94.50 103 PRO A O 1
ATOM 739 N N . VAL A 1 104 ? 12.064 -4.892 -14.148 1.00 93.25 104 VAL A N 1
ATOM 740 C CA . VAL A 1 104 ? 13.339 -5.299 -14.764 1.00 93.25 104 VAL A CA 1
ATOM 741 C C . VAL A 1 104 ? 14.435 -4.309 -14.392 1.00 93.25 104 VAL A C 1
ATOM 743 O O . VAL A 1 104 ? 14.288 -3.106 -14.594 1.00 93.25 104 VAL A O 1
ATOM 746 N N . ASP A 1 105 ? 15.552 -4.839 -13.913 1.00 91.44 105 ASP A N 1
ATOM 747 C CA . ASP A 1 105 ? 16.776 -4.087 -13.666 1.00 91.44 105 ASP A CA 1
ATOM 748 C C . ASP A 1 105 ? 17.596 -3.987 -14.957 1.00 91.44 105 ASP A C 1
ATOM 750 O O . ASP A 1 105 ? 18.242 -4.951 -15.380 1.00 91.44 105 ASP A O 1
ATOM 754 N N . THR A 1 106 ? 17.545 -2.821 -15.600 1.00 88.06 106 THR A N 1
ATOM 755 C CA . THR A 1 106 ? 18.172 -2.601 -16.912 1.00 88.06 106 THR A CA 1
ATOM 756 C C . THR A 1 106 ? 19.694 -2.677 -16.840 1.00 88.06 106 THR A C 1
ATOM 758 O O . THR A 1 106 ? 20.314 -3.241 -17.739 1.00 88.06 106 THR A O 1
ATOM 761 N N . GLN A 1 107 ? 20.305 -2.160 -15.769 1.00 86.75 107 GLN A N 1
ATOM 762 C CA . GLN A 1 107 ? 21.766 -2.160 -15.613 1.00 86.75 107 GLN A CA 1
ATOM 763 C C . GLN A 1 107 ? 22.276 -3.585 -15.472 1.00 86.75 107 GLN A C 1
ATOM 765 O O . GLN A 1 107 ? 23.115 -4.038 -16.250 1.00 86.75 107 GLN A O 1
ATOM 770 N N . ARG A 1 108 ? 21.673 -4.334 -14.545 1.00 86.69 108 ARG A N 1
ATOM 771 C CA . ARG A 1 108 ? 22.039 -5.729 -14.322 1.00 86.69 108 ARG A CA 1
ATOM 772 C C . ARG A 1 108 ? 21.750 -6.586 -15.549 1.00 86.69 108 ARG A C 1
ATOM 774 O O . ARG A 1 108 ? 22.484 -7.534 -15.810 1.00 86.69 108 ARG A O 1
ATOM 781 N N . TYR A 1 109 ? 20.702 -6.271 -16.310 1.00 87.81 109 TYR A N 1
ATOM 782 C CA . TYR A 1 109 ? 20.418 -6.972 -17.556 1.00 87.81 109 TYR A CA 1
ATOM 783 C C . TYR A 1 109 ? 21.493 -6.723 -18.621 1.00 87.81 109 TYR A C 1
ATOM 785 O O . TYR A 1 109 ? 21.970 -7.676 -19.234 1.00 87.81 109 TYR A O 1
ATOM 793 N N . HIS A 1 110 ? 21.923 -5.472 -18.800 1.00 86.44 110 HIS A N 1
ATOM 794 C CA . HIS A 1 110 ? 23.012 -5.127 -19.718 1.00 86.44 110 HIS A CA 1
ATOM 795 C C . HIS A 1 110 ? 24.326 -5.812 -19.319 1.00 86.44 110 HIS A C 1
ATOM 797 O O . HIS A 1 110 ? 25.016 -6.361 -20.179 1.00 86.44 110 HIS A O 1
ATOM 803 N N . ASP A 1 111 ? 24.641 -5.848 -18.023 1.00 86.56 111 ASP A N 1
ATOM 804 C CA . ASP A 1 111 ? 25.828 -6.535 -17.510 1.00 86.56 111 ASP A CA 1
ATOM 805 C C . ASP A 1 111 ? 25.776 -8.049 -17.745 1.00 86.56 111 ASP A C 1
ATOM 807 O O . ASP A 1 111 ? 26.794 -8.648 -18.091 1.00 86.56 111 ASP A O 1
ATOM 811 N N . LEU A 1 112 ? 24.603 -8.676 -17.604 1.00 86.00 112 LEU A N 1
ATOM 812 C CA . LEU A 1 112 ? 24.416 -10.100 -17.908 1.00 86.00 112 LEU A CA 1
ATOM 813 C C . LEU A 1 112 ? 24.647 -10.391 -19.393 1.00 86.00 112 LEU A C 1
ATOM 815 O O . LEU A 1 112 ? 25.379 -11.317 -19.723 1.00 86.00 112 LEU A O 1
ATOM 819 N N . ILE A 1 113 ? 24.080 -9.577 -20.288 1.00 84.69 113 ILE A N 1
ATOM 820 C CA . ILE A 1 113 ? 24.270 -9.737 -21.739 1.00 84.69 113 ILE A CA 1
ATOM 821 C C . ILE A 1 113 ? 25.745 -9.572 -22.119 1.00 84.69 113 ILE A C 1
ATOM 823 O O . ILE A 1 113 ? 26.260 -10.322 -22.943 1.00 84.69 113 ILE A O 1
ATOM 827 N N . LYS A 1 114 ? 26.433 -8.591 -21.525 1.00 85.69 114 LYS A N 1
ATOM 828 C CA . LYS A 1 114 ? 27.830 -8.283 -21.847 1.00 85.69 114 LYS A CA 1
ATOM 829 C C . LYS A 1 114 ? 28.803 -9.362 -21.369 1.00 85.69 114 LYS A C 1
ATOM 831 O O . LYS A 1 114 ? 29.797 -9.618 -22.042 1.00 85.69 114 LYS A O 1
ATOM 836 N N . ASN A 1 115 ? 28.550 -9.951 -20.201 1.00 84.62 115 ASN A N 1
ATOM 837 C CA . ASN A 1 115 ? 29.536 -10.768 -19.491 1.00 84.62 115 ASN A CA 1
ATOM 838 C C . ASN A 1 115 ? 29.217 -12.268 -19.485 1.00 84.62 115 ASN A C 1
ATOM 840 O O . ASN A 1 115 ? 29.852 -13.014 -18.741 1.00 84.62 115 ASN A O 1
ATOM 844 N N . SER A 1 116 ? 28.216 -12.739 -20.228 1.00 78.81 116 SER A N 1
ATOM 845 C CA . SER A 1 116 ? 27.801 -14.144 -20.169 1.00 78.81 116 SER A CA 1
ATOM 846 C C . SER A 1 116 ? 27.586 -14.743 -21.576 1.00 78.81 116 SER A C 1
ATOM 848 O O . SER A 1 116 ? 27.230 -14.013 -22.502 1.00 78.81 116 SER A O 1
ATOM 850 N N . PRO A 1 117 ? 27.848 -16.055 -21.787 1.00 76.12 117 PRO A N 1
ATOM 851 C CA . PRO A 1 117 ? 27.781 -16.696 -23.111 1.00 76.12 117 PRO A CA 1
ATOM 852 C C . PRO A 1 117 ? 26.413 -16.503 -23.771 1.00 76.12 117 PRO A C 1
ATOM 854 O O . PRO A 1 117 ? 25.424 -16.567 -23.067 1.00 76.12 117 PRO A O 1
ATOM 857 N N . PRO A 1 118 ? 26.253 -16.345 -25.089 1.00 64.44 118 PRO A N 1
ATOM 858 C CA . PRO A 1 118 ? 24.907 -16.284 -25.667 1.00 64.44 118 PRO A CA 1
ATOM 859 C C . PRO A 1 118 ? 24.074 -17.500 -25.204 1.00 64.44 118 PRO A C 1
ATOM 861 O O . PRO A 1 118 ? 24.660 -18.552 -24.959 1.00 64.44 118 PRO A O 1
ATOM 864 N N . HIS A 1 119 ? 22.747 -17.343 -25.108 1.00 63.41 119 HIS A N 1
ATOM 865 C CA . HIS A 1 119 ? 21.694 -18.328 -24.762 1.00 63.41 119 HIS A CA 1
ATOM 866 C C . HIS A 1 119 ? 21.024 -18.163 -23.369 1.00 63.41 119 HIS A C 1
ATOM 868 O O . HIS A 1 119 ? 21.646 -18.244 -22.317 1.00 63.41 119 HIS A O 1
ATOM 874 N N . ASN A 1 120 ? 19.691 -18.000 -23.401 1.00 63.06 120 ASN A N 1
ATOM 875 C CA . ASN A 1 120 ? 18.719 -18.122 -22.297 1.00 63.06 120 ASN A CA 1
ATOM 876 C C . ASN A 1 120 ? 18.850 -17.190 -21.068 1.00 63.06 120 ASN A C 1
ATOM 878 O O . ASN A 1 120 ? 18.507 -17.590 -19.953 1.00 63.06 120 ASN A O 1
ATOM 882 N N . TYR A 1 121 ? 19.233 -15.922 -21.249 1.00 68.81 121 TYR A N 1
ATOM 883 C CA . TYR A 1 121 ? 19.128 -14.923 -20.175 1.00 68.81 121 TYR A CA 1
ATOM 884 C C . TYR A 1 121 ? 17.680 -14.541 -19.883 1.00 68.81 121 TYR A C 1
ATOM 886 O O . TYR A 1 121 ? 16.945 -14.115 -20.772 1.00 68.81 121 TYR A O 1
ATOM 894 N N . LYS A 1 122 ? 17.282 -14.636 -18.612 1.00 78.75 122 LYS A N 1
ATOM 895 C CA . LYS A 1 122 ? 16.051 -14.014 -18.119 1.00 78.75 122 LYS A CA 1
ATOM 896 C C . LYS A 1 122 ? 16.381 -12.627 -17.562 1.00 78.75 122 LYS A C 1
ATOM 898 O O . LYS A 1 122 ? 17.319 -12.530 -16.766 1.00 78.75 122 LYS A O 1
ATOM 903 N N . PRO A 1 123 ? 15.625 -11.576 -17.924 1.00 85.44 123 PRO A N 1
ATOM 904 C CA . PRO A 1 123 ? 15.813 -10.258 -17.337 1.00 85.44 123 PRO A CA 1
ATOM 905 C C . PRO A 1 123 ? 15.710 -10.322 -15.802 1.00 85.44 123 PRO A C 1
ATOM 907 O O . PRO A 1 123 ? 14.717 -10.848 -15.286 1.00 85.44 123 PRO A O 1
ATOM 910 N N . PRO A 1 124 ? 16.715 -9.830 -15.057 1.00 89.69 124 PRO A N 1
ATOM 911 C CA . PRO A 1 124 ? 16.693 -9.837 -13.602 1.00 89.69 124 PRO A CA 1
ATOM 912 C C . PRO A 1 124 ? 15.600 -8.899 -13.080 1.00 89.69 124 PRO A C 1
ATOM 914 O O . PRO A 1 124 ? 15.512 -7.744 -13.490 1.00 89.69 124 PRO A O 1
ATOM 917 N N . ARG A 1 125 ? 14.795 -9.399 -12.140 1.00 92.56 125 ARG A N 1
ATOM 918 C CA . ARG A 1 125 ? 13.695 -8.669 -11.488 1.00 92.56 125 ARG A CA 1
ATOM 919 C C . ARG A 1 125 ? 13.860 -8.679 -9.962 1.00 92.56 125 ARG A C 1
ATOM 921 O O . ARG A 1 125 ? 13.126 -9.382 -9.272 1.00 92.56 125 ARG A O 1
ATOM 928 N N . PRO A 1 126 ? 14.899 -8.025 -9.415 1.00 93.00 126 PRO A N 1
ATOM 929 C CA . PRO A 1 126 ? 15.075 -7.956 -7.969 1.00 93.00 126 PRO A CA 1
ATOM 930 C C . PRO A 1 126 ? 13.963 -7.117 -7.329 1.00 93.00 126 PRO A C 1
ATOM 932 O O . PRO A 1 126 ? 13.450 -6.190 -7.951 1.00 93.00 126 PRO A O 1
ATOM 935 N N . TRP A 1 127 ? 13.662 -7.383 -6.057 1.00 94.94 127 TRP A N 1
ATOM 936 C CA . TRP A 1 127 ? 12.835 -6.482 -5.260 1.00 94.94 127 TRP A CA 1
ATOM 937 C C . TRP A 1 127 ? 13.521 -5.119 -5.128 1.00 94.94 127 TRP A C 1
ATOM 939 O O . TRP A 1 127 ? 14.667 -5.026 -4.682 1.00 94.94 127 TRP A O 1
ATOM 949 N N . ARG A 1 128 ? 12.821 -4.062 -5.529 1.00 94.88 128 ARG A N 1
ATOM 950 C CA . ARG A 1 128 ? 13.283 -2.673 -5.492 1.00 94.88 128 ARG A CA 1
ATOM 951 C C . ARG A 1 128 ? 12.289 -1.824 -4.717 1.00 94.88 128 ARG A C 1
ATOM 953 O O . ARG A 1 128 ? 11.089 -2.064 -4.792 1.00 94.88 128 ARG A O 1
ATOM 960 N N . ASP A 1 129 ? 12.794 -0.817 -4.016 1.00 95.81 129 ASP A N 1
ATOM 961 C CA . ASP A 1 129 ? 11.963 0.190 -3.359 1.00 95.81 129 ASP A CA 1
ATOM 962 C C . ASP A 1 129 ? 11.269 1.076 -4.401 1.00 95.81 129 ASP A C 1
ATOM 964 O O . ASP A 1 129 ? 11.929 1.745 -5.198 1.00 95.81 129 ASP A O 1
ATOM 968 N N . MET A 1 130 ? 9.937 1.044 -4.410 1.00 96.00 130 MET A N 1
ATOM 969 C CA . MET A 1 130 ? 9.095 1.797 -5.343 1.00 96.00 130 MET A CA 1
ATOM 970 C C . MET A 1 130 ? 8.434 3.014 -4.679 1.00 96.00 130 MET A C 1
ATOM 972 O O . MET A 1 130 ? 7.853 3.842 -5.385 1.00 96.00 130 MET A O 1
ATOM 976 N N . ALA A 1 131 ? 8.516 3.154 -3.347 1.00 95.81 131 ALA A N 1
ATOM 977 C CA . ALA A 1 131 ? 7.798 4.190 -2.602 1.00 95.81 131 ALA A CA 1
ATOM 978 C C . ALA A 1 131 ? 8.143 5.622 -3.037 1.00 95.81 131 ALA A C 1
ATOM 980 O O . ALA A 1 131 ? 7.198 6.369 -3.284 1.00 95.81 131 ALA A O 1
ATOM 981 N N . PRO A 1 132 ? 9.417 6.044 -3.200 1.00 94.56 132 PRO A N 1
ATOM 982 C CA . PRO A 1 132 ? 9.729 7.440 -3.519 1.00 94.56 132 PRO A CA 1
ATOM 983 C C . PRO A 1 132 ? 9.053 7.939 -4.794 1.00 94.56 132 PRO A C 1
ATOM 985 O O . PRO A 1 132 ? 8.458 9.015 -4.812 1.00 94.56 132 PRO A O 1
ATOM 988 N N . ARG A 1 133 ? 9.117 7.139 -5.863 1.00 93.50 133 ARG A N 1
ATOM 989 C CA . ARG A 1 133 ? 8.550 7.507 -7.165 1.00 93.50 133 ARG A CA 1
ATOM 990 C C . ARG A 1 133 ? 7.043 7.472 -7.154 1.00 93.50 133 ARG A C 1
ATOM 992 O O . ARG A 1 133 ? 6.421 8.402 -7.656 1.00 93.50 133 ARG A O 1
ATOM 999 N N . TRP A 1 134 ? 6.482 6.419 -6.570 1.00 96.56 134 TRP A N 1
ATOM 1000 C CA . TRP A 1 134 ? 5.042 6.278 -6.467 1.00 96.56 134 TRP A CA 1
ATOM 1001 C C . TRP A 1 134 ? 4.429 7.407 -5.626 1.00 96.56 134 TRP A C 1
ATOM 1003 O O . TRP A 1 134 ? 3.445 8.007 -6.046 1.00 96.56 134 TRP A O 1
ATOM 1013 N N . LEU A 1 135 ? 5.048 7.764 -4.493 1.00 95.25 135 LEU A N 1
ATOM 1014 C CA . LEU A 1 135 ? 4.613 8.885 -3.655 1.00 95.25 135 LEU A CA 1
ATOM 1015 C C . LEU A 1 135 ? 4.700 10.216 -4.408 1.00 95.25 135 LEU A C 1
ATOM 1017 O O . LEU A 1 135 ? 3.750 10.993 -4.384 1.00 95.25 135 LEU A O 1
ATOM 1021 N N . TYR A 1 136 ? 5.813 10.477 -5.101 1.00 93.62 136 TYR A N 1
ATOM 1022 C CA . TYR A 1 136 ? 6.021 11.741 -5.814 1.00 93.62 136 TYR A CA 1
ATOM 1023 C C . TYR A 1 136 ? 5.095 11.915 -7.027 1.00 93.62 136 TYR A C 1
ATOM 1025 O O . TYR A 1 136 ? 4.601 13.013 -7.272 1.00 93.62 136 TYR A O 1
ATOM 1033 N N . ALA A 1 137 ? 4.838 10.837 -7.771 1.00 94.25 137 ALA A N 1
ATOM 1034 C CA . ALA A 1 137 ? 3.868 10.824 -8.867 1.00 94.25 137 ALA A CA 1
ATOM 1035 C C . ALA A 1 137 ? 2.412 10.733 -8.375 1.00 94.25 137 ALA A C 1
ATOM 1037 O O . ALA A 1 137 ? 1.477 10.893 -9.161 1.00 94.25 137 ALA A O 1
ATOM 1038 N N . GLY A 1 138 ? 2.224 10.436 -7.091 1.00 93.94 138 GLY A N 1
ATOM 1039 C CA . GLY A 1 138 ? 0.936 10.199 -6.479 1.00 93.94 138 GLY A CA 1
ATOM 1040 C C . GLY A 1 138 ? 0.152 11.467 -6.167 1.00 93.94 138 GLY A C 1
ATOM 1041 O O . GLY A 1 138 ? 0.630 12.606 -6.178 1.00 93.94 138 GLY A O 1
ATOM 1042 N N . THR A 1 139 ? -1.108 11.237 -5.845 1.00 95.00 139 THR A N 1
ATOM 1043 C CA . THR A 1 139 ? -2.075 12.235 -5.415 1.00 95.00 139 THR A CA 1
ATOM 1044 C C . THR A 1 139 ? -2.735 11.764 -4.132 1.00 95.00 139 THR A C 1
ATOM 1046 O O . THR A 1 139 ? -2.862 10.564 -3.888 1.00 95.00 139 THR A O 1
ATOM 1049 N N . CYS A 1 140 ? -3.139 12.729 -3.313 1.00 94.75 140 CYS A N 1
ATOM 1050 C CA . CYS A 1 140 ? -4.023 12.510 -2.186 1.00 94.75 140 CYS A CA 1
ATOM 1051 C C . CYS A 1 140 ? -5.333 13.230 -2.493 1.00 94.75 140 CYS A C 1
ATOM 1053 O O . CYS A 1 140 ? -5.316 14.394 -2.907 1.00 94.75 140 CYS A O 1
ATOM 1055 N N . SER A 1 141 ? -6.447 12.539 -2.305 1.00 94.50 141 SER A N 1
ATOM 1056 C CA . SER A 1 141 ? -7.794 13.087 -2.418 1.00 94.50 141 SER A CA 1
ATOM 1057 C C . SER A 1 141 ? -8.644 12.590 -1.256 1.00 94.50 141 SER A C 1
ATOM 1059 O O . SER A 1 141 ? -8.277 11.658 -0.536 1.00 94.50 141 SER A O 1
ATOM 1061 N N . TRP A 1 142 ? -9.812 13.188 -1.080 1.00 94.06 142 TRP A N 1
ATOM 1062 C CA . TRP A 1 142 ? -10.834 12.599 -0.226 1.00 94.06 142 TRP A CA 1
ATOM 1063 C C . TRP A 1 142 ? -11.386 11.320 -0.867 1.00 94.06 142 TRP A C 1
ATOM 1065 O O . TRP A 1 142 ? -11.485 11.224 -2.094 1.00 94.06 142 TRP A O 1
ATOM 1075 N N . ILE A 1 143 ? -11.748 10.335 -0.042 1.00 93.12 143 ILE A N 1
ATOM 1076 C CA . ILE A 1 143 ? -12.586 9.217 -0.496 1.00 93.12 143 ILE A CA 1
ATOM 1077 C C . ILE A 1 143 ? -13.973 9.794 -0.843 1.00 93.12 143 ILE A C 1
ATOM 1079 O O . ILE A 1 143 ? -14.503 10.581 -0.051 1.00 93.12 143 ILE A O 1
ATOM 1083 N N . PRO A 1 144 ? -14.569 9.443 -2.000 1.00 88.50 144 PRO A N 1
ATOM 1084 C CA . PRO A 1 144 ? -15.914 9.888 -2.353 1.00 88.50 144 PRO A CA 1
ATOM 1085 C C . PRO A 1 144 ? -16.941 9.549 -1.268 1.00 88.50 144 PRO A C 1
ATOM 1087 O O . PRO A 1 144 ? -16.926 8.454 -0.707 1.00 88.50 144 PRO A O 1
ATOM 1090 N N . LEU A 1 145 ? -17.878 10.467 -1.006 1.00 82.50 145 LEU A N 1
ATOM 1091 C CA . LEU A 1 145 ? -18.817 10.371 0.123 1.00 82.50 145 LEU A CA 1
ATOM 1092 C C . LEU A 1 145 ? -19.638 9.064 0.134 1.00 82.50 145 LEU A C 1
ATOM 1094 O O . LEU A 1 145 ? -19.980 8.539 1.190 1.00 82.50 145 LEU A O 1
ATOM 1098 N N . ASN A 1 146 ? -19.949 8.535 -1.050 1.00 84.94 146 ASN A N 1
ATOM 1099 C CA . ASN A 1 146 ? -20.675 7.282 -1.263 1.00 84.94 146 ASN A CA 1
ATOM 1100 C C . ASN A 1 146 ? -19.817 6.016 -1.057 1.00 84.94 146 ASN A C 1
ATOM 1102 O O . ASN A 1 146 ? -20.371 4.925 -0.942 1.00 84.94 146 ASN A O 1
ATOM 1106 N N . GLU A 1 147 ? -18.491 6.143 -1.015 1.00 84.50 147 GLU A N 1
ATOM 1107 C CA . GLU A 1 147 ? -17.524 5.049 -0.824 1.00 84.50 147 GLU A CA 1
ATOM 1108 C C . GLU A 1 147 ? -16.976 4.992 0.614 1.00 84.50 147 GLU A C 1
ATOM 1110 O O . GLU A 1 147 ? -16.492 3.947 1.073 1.00 84.50 147 GLU A O 1
ATOM 1115 N N . GLY A 1 148 ? -17.093 6.105 1.341 1.00 84.06 148 GLY A N 1
ATOM 1116 C CA . GLY A 1 148 ? -16.725 6.249 2.743 1.00 84.06 148 GLY A CA 1
ATOM 1117 C C . GLY A 1 148 ? -16.096 7.607 3.031 1.00 84.06 148 GLY A C 1
ATOM 1118 O O . GLY A 1 148 ? -15.909 8.433 2.147 1.00 84.06 148 GLY A O 1
ATOM 1119 N N . GLN A 1 149 ? -15.743 7.831 4.293 1.00 87.81 149 GLN A N 1
ATOM 1120 C CA . GLN A 1 149 ? -14.972 9.002 4.702 1.00 87.81 149 GLN A CA 1
ATOM 1121 C C . GLN A 1 149 ? -13.515 8.599 4.928 1.00 87.81 149 GLN A C 1
ATOM 1123 O O . GLN A 1 149 ? -13.247 7.561 5.537 1.00 87.81 149 GLN A O 1
ATOM 1128 N N . GLY A 1 150 ? -12.578 9.423 4.468 1.00 92.44 150 GLY A N 1
ATOM 1129 C CA . GLY A 1 150 ? -11.148 9.211 4.665 1.00 92.44 150 GLY A CA 1
ATOM 1130 C C . GLY A 1 150 ? -10.314 9.800 3.536 1.00 92.44 150 GLY A C 1
ATOM 1131 O O . GLY A 1 150 ? -10.813 10.581 2.724 1.00 92.44 150 GLY A O 1
ATOM 1132 N N . LEU A 1 151 ? -9.053 9.380 3.469 1.00 94.06 151 LEU A N 1
ATOM 1133 C CA . LEU A 1 151 ? -8.105 9.807 2.442 1.00 94.06 151 LEU A CA 1
ATOM 1134 C C . LEU A 1 151 ? -7.817 8.676 1.462 1.00 94.06 151 LEU A C 1
ATOM 1136 O O . LEU A 1 151 ? -7.719 7.515 1.855 1.00 94.06 151 LEU A O 1
ATOM 1140 N N . ARG A 1 152 ? -7.642 9.033 0.195 1.00 95.88 152 ARG A N 1
ATOM 1141 C CA . ARG A 1 152 ? -7.253 8.147 -0.897 1.00 95.88 152 ARG A CA 1
ATOM 1142 C C . ARG A 1 152 ? -5.906 8.602 -1.434 1.00 95.88 152 ARG A C 1
ATOM 1144 O O . ARG A 1 152 ? -5.783 9.716 -1.934 1.00 95.88 152 ARG A O 1
ATOM 1151 N N . LEU A 1 153 ? -4.911 7.727 -1.358 1.00 96.12 153 LEU A N 1
ATOM 1152 C CA . LEU A 1 153 ? -3.632 7.889 -2.041 1.00 96.12 153 LEU A CA 1
ATOM 1153 C C . LEU A 1 153 ? -3.682 7.105 -3.342 1.00 96.12 153 LEU A C 1
ATOM 1155 O O . LEU A 1 153 ? -4.031 5.930 -3.333 1.00 96.12 153 LEU A O 1
ATOM 1159 N N . SER A 1 154 ? -3.361 7.731 -4.465 1.00 96.81 154 SER A N 1
ATOM 1160 C CA . SER A 1 154 ? -3.349 7.061 -5.769 1.00 96.81 154 SER A CA 1
ATOM 1161 C C . SER A 1 154 ? -2.187 7.547 -6.607 1.00 96.81 154 SER A C 1
ATOM 1163 O O . SER A 1 154 ? -1.956 8.751 -6.695 1.00 96.81 154 SER A O 1
ATOM 1165 N N . GLY A 1 155 ? -1.471 6.627 -7.244 1.00 96.56 155 GLY A N 1
ATOM 1166 C CA . GLY A 1 155 ? -0.325 6.976 -8.075 1.00 96.56 155 GLY A CA 1
ATOM 1167 C C . GLY A 1 155 ? 0.041 5.885 -9.079 1.00 96.56 155 GLY A C 1
ATOM 1168 O O . GLY A 1 155 ? -0.212 4.701 -8.819 1.00 96.56 155 GLY A O 1
ATOM 1169 N N . PRO A 1 156 ? 0.636 6.267 -10.221 1.00 97.62 156 PRO A N 1
ATOM 1170 C CA . PRO A 1 156 ? 1.155 5.321 -11.193 1.00 97.62 156 PRO A CA 1
ATOM 1171 C C . PRO A 1 156 ? 2.518 4.767 -10.763 1.00 97.62 156 PRO A C 1
ATOM 1173 O O . PRO A 1 156 ? 3.287 5.415 -10.048 1.00 97.62 156 PRO A O 1
ATOM 1176 N N . PHE A 1 157 ? 2.850 3.583 -11.267 1.00 97.06 157 PHE A N 1
ATOM 1177 C CA . PHE A 1 157 ? 4.233 3.129 -11.353 1.00 97.06 157 PHE A CA 1
ATOM 1178 C C . PHE A 1 157 ? 4.870 3.663 -12.637 1.00 97.06 157 PHE A C 1
ATOM 1180 O O . PHE A 1 157 ? 4.194 3.897 -13.639 1.00 97.06 157 PHE A O 1
ATOM 1187 N N . SER A 1 158 ? 6.185 3.860 -12.614 1.00 93.31 158 SER A N 1
ATOM 1188 C CA . SER A 1 158 ? 6.927 4.397 -13.751 1.00 93.31 158 SER A CA 1
ATOM 1189 C C . SER A 1 158 ? 8.219 3.631 -14.003 1.00 93.31 158 SER A C 1
ATOM 1191 O O . SER A 1 158 ? 8.865 3.116 -13.088 1.00 93.31 158 SER A O 1
ATOM 1193 N N . THR A 1 159 ? 8.595 3.566 -15.277 1.00 92.50 159 THR A N 1
ATOM 1194 C CA . THR A 1 159 ? 9.918 3.118 -15.713 1.00 92.50 159 THR A CA 1
ATOM 1195 C C . THR A 1 159 ? 10.938 4.235 -15.537 1.00 92.50 159 THR A C 1
ATOM 1197 O O . THR A 1 159 ? 10.595 5.417 -15.559 1.00 92.50 159 THR A O 1
ATOM 1200 N N . GLU A 1 160 ? 12.211 3.871 -15.456 1.00 89.31 160 GLU A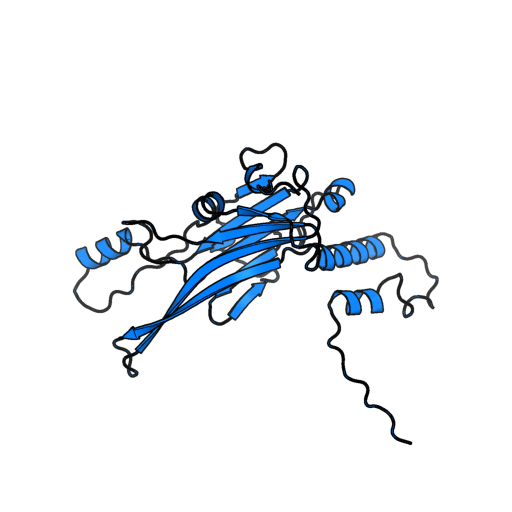 N 1
ATOM 1201 C CA . GLU A 1 160 ? 13.317 4.820 -15.478 1.00 89.31 160 GLU A CA 1
ATOM 1202 C C . GLU A 1 160 ? 14.358 4.350 -16.493 1.00 89.31 160 GLU A C 1
ATOM 1204 O O . GLU A 1 160 ? 14.919 3.258 -16.328 1.00 89.31 160 GLU A O 1
ATOM 1209 N N . PRO A 1 161 ? 14.643 5.161 -17.527 1.00 85.75 161 PRO A N 1
ATOM 1210 C CA . PRO A 1 161 ? 15.669 4.842 -18.504 1.00 85.75 161 PRO A CA 1
ATOM 1211 C C . PRO A 1 161 ? 16.996 4.488 -17.830 1.00 85.75 161 PRO A C 1
ATOM 1213 O O . PRO A 1 161 ? 17.515 5.236 -17.007 1.00 85.75 161 PRO A O 1
ATOM 1216 N N . GLY A 1 162 ? 17.539 3.322 -18.174 1.00 83.25 162 GLY A N 1
ATOM 1217 C CA . GLY A 1 162 ? 18.815 2.859 -17.634 1.00 83.25 162 GLY A CA 1
ATOM 1218 C C . GLY A 1 162 ? 18.779 2.362 -16.186 1.00 83.25 162 GLY A C 1
ATOM 1219 O O . GLY A 1 162 ? 19.845 2.054 -15.668 1.00 83.25 162 GLY A O 1
ATOM 1220 N N . VAL A 1 163 ? 17.609 2.241 -15.545 1.00 87.00 163 VAL A N 1
ATOM 1221 C CA . VAL A 1 163 ? 17.478 1.675 -14.187 1.00 87.00 163 VAL A CA 1
ATOM 1222 C C . VAL A 1 163 ? 16.312 0.688 -14.103 1.00 87.00 163 VAL A C 1
ATOM 1224 O O . VAL A 1 163 ? 16.542 -0.492 -13.845 1.00 87.00 163 VAL A O 1
ATOM 1227 N N . LEU A 1 164 ? 15.077 1.140 -14.359 1.00 90.38 164 LEU A N 1
ATOM 1228 C CA . LEU A 1 164 ? 13.862 0.317 -14.311 1.00 90.38 164 LEU A CA 1
ATOM 1229 C C . LEU A 1 164 ? 13.294 0.154 -15.722 1.00 90.38 164 LEU A C 1
ATOM 1231 O O . LEU A 1 164 ? 12.637 1.057 -16.243 1.00 90.38 164 LEU A O 1
ATOM 1235 N N . GLY A 1 165 ? 13.550 -0.996 -16.341 1.00 87.62 165 GLY A N 1
ATOM 1236 C CA . GLY A 1 165 ? 13.185 -1.271 -17.733 1.00 87.62 165 GLY A CA 1
ATOM 1237 C C . GLY A 1 165 ? 11.708 -1.594 -17.946 1.00 87.62 165 GLY A C 1
ATOM 1238 O O . GLY A 1 165 ? 11.214 -1.475 -19.062 1.00 87.62 165 GLY A O 1
ATOM 1239 N N . THR A 1 166 ? 10.991 -1.991 -16.892 1.00 92.56 166 THR A N 1
ATOM 1240 C CA . THR A 1 166 ? 9.550 -2.274 -16.943 1.00 92.56 166 THR A CA 1
ATOM 1241 C C . THR A 1 166 ? 8.854 -1.785 -15.681 1.00 92.56 166 THR A C 1
ATOM 1243 O O . THR A 1 166 ? 9.497 -1.544 -14.663 1.00 92.56 166 THR A O 1
ATOM 1246 N N . LEU A 1 167 ? 7.525 -1.735 -15.726 1.00 95.19 167 LEU A N 1
ATOM 1247 C CA . LEU A 1 167 ? 6.684 -1.698 -14.530 1.00 95.19 167 LEU A CA 1
ATOM 1248 C C . LEU A 1 167 ? 6.818 -3.014 -13.728 1.00 95.19 167 LEU A C 1
ATOM 1250 O O . LEU A 1 167 ? 7.261 -4.028 -14.296 1.00 95.19 167 LEU A O 1
ATOM 1254 N N . PRO A 1 168 ? 6.488 -3.021 -12.422 1.00 95.88 168 PRO A N 1
ATOM 1255 C CA . PRO A 1 168 ? 6.499 -4.240 -11.618 1.00 95.88 168 PRO A CA 1
ATOM 1256 C C . PRO A 1 168 ? 5.380 -5.197 -12.053 1.00 95.88 168 PRO A C 1
ATOM 1258 O O . PRO A 1 168 ? 4.295 -4.765 -12.442 1.00 95.88 168 PRO A O 1
ATOM 1261 N N . ARG A 1 169 ? 5.638 -6.503 -11.972 1.00 94.75 169 ARG A N 1
ATOM 1262 C CA . ARG A 1 169 ? 4.621 -7.559 -12.140 1.00 94.75 169 ARG A CA 1
ATOM 1263 C C . ARG A 1 169 ? 3.982 -7.932 -10.808 1.00 94.75 169 ARG A C 1
ATOM 1265 O O . ARG A 1 169 ? 2.803 -8.269 -10.753 1.00 94.75 169 ARG A O 1
ATOM 1272 N N . THR A 1 170 ? 4.788 -7.851 -9.757 1.00 95.56 170 THR A N 1
ATOM 1273 C CA . THR A 1 170 ? 4.438 -8.122 -8.375 1.00 95.56 170 THR A CA 1
ATOM 1274 C C . THR A 1 170 ? 4.783 -6.899 -7.545 1.00 95.56 170 THR A C 1
ATOM 1276 O O . THR A 1 170 ? 5.892 -6.367 -7.625 1.00 95.56 170 THR A O 1
ATOM 1279 N N . VAL A 1 171 ? 3.846 -6.470 -6.709 1.00 97.06 171 VAL A N 1
ATOM 1280 C CA . VAL A 1 171 ? 4.078 -5.423 -5.712 1.00 97.06 171 VAL A CA 1
ATOM 1281 C C . VAL A 1 171 ? 3.780 -5.996 -4.338 1.00 97.06 171 VAL A C 1
ATOM 1283 O O . VAL A 1 171 ? 2.778 -6.679 -4.144 1.00 97.06 171 VAL A O 1
ATOM 1286 N N . SER A 1 172 ? 4.649 -5.714 -3.375 1.00 97.12 172 SER A N 1
ATOM 1287 C CA . SER A 1 172 ? 4.416 -6.025 -1.972 1.00 97.12 172 SER A CA 1
ATOM 1288 C C . SER A 1 172 ? 4.475 -4.737 -1.167 1.00 97.12 172 SER A C 1
ATOM 1290 O O . SER A 1 172 ? 5.390 -3.929 -1.345 1.00 97.12 172 SER A O 1
ATOM 1292 N N . LEU A 1 173 ? 3.489 -4.519 -0.300 1.00 96.81 173 LEU A N 1
ATOM 1293 C CA . LEU A 1 173 ? 3.452 -3.337 0.552 1.00 96.81 173 LEU A CA 1
ATOM 1294 C C . LEU A 1 173 ? 3.021 -3.646 1.973 1.00 96.81 173 LEU A C 1
ATOM 1296 O O . LEU A 1 173 ? 2.272 -4.588 2.223 1.00 96.81 173 LEU A O 1
ATOM 1300 N N . ARG A 1 174 ? 3.469 -2.806 2.901 1.00 96.50 174 ARG A N 1
ATOM 1301 C CA . ARG A 1 174 ? 3.061 -2.818 4.302 1.00 96.50 174 ARG A CA 1
ATOM 1302 C C . ARG A 1 174 ? 2.555 -1.447 4.700 1.00 96.50 174 ARG A C 1
ATOM 1304 O O . ARG A 1 174 ? 3.208 -0.441 4.430 1.00 96.50 174 ARG A O 1
ATOM 1311 N N . LEU A 1 175 ? 1.409 -1.446 5.371 1.00 95.25 175 LEU A N 1
ATOM 1312 C CA . LEU A 1 175 ? 0.733 -0.258 5.864 1.00 95.25 175 LEU A CA 1
ATOM 1313 C C . LEU A 1 175 ? 0.606 -0.340 7.379 1.00 95.25 175 LEU A C 1
ATOM 1315 O O . LEU A 1 175 ? -0.136 -1.168 7.911 1.00 95.25 175 LEU A O 1
ATOM 1319 N N . ARG A 1 176 ? 1.313 0.547 8.079 1.00 93.00 176 ARG A N 1
ATOM 1320 C CA . ARG A 1 176 ? 1.143 0.763 9.520 1.00 93.00 176 ARG A CA 1
ATOM 1321 C C . ARG A 1 176 ? 0.343 2.039 9.706 1.00 93.00 176 ARG A C 1
ATOM 1323 O O . ARG A 1 176 ? 0.894 3.133 9.796 1.00 93.00 176 ARG A O 1
ATOM 1330 N N . TYR A 1 177 ? -0.975 1.886 9.700 1.00 91.44 177 TYR A N 1
ATOM 1331 C CA . TYR A 1 177 ? -1.918 2.997 9.760 1.00 91.44 177 TYR A CA 1
ATOM 1332 C C . TYR A 1 177 ? -2.453 3.198 11.182 1.00 91.44 177 TYR A C 1
ATOM 1334 O O . TYR A 1 177 ? -2.809 2.227 11.857 1.00 91.44 177 TYR A O 1
ATOM 1342 N N . ARG A 1 178 ? -2.502 4.456 11.632 1.00 86.81 178 ARG A N 1
ATOM 1343 C CA . ARG A 1 178 ? -3.165 4.877 12.873 1.00 86.81 178 ARG A CA 1
ATOM 1344 C C . ARG A 1 178 ? -4.292 5.843 12.549 1.00 86.81 178 ARG A C 1
ATOM 1346 O O . ARG A 1 178 ? -4.109 6.782 11.775 1.00 86.81 178 ARG A O 1
ATOM 1353 N N . THR A 1 179 ? -5.425 5.651 13.208 1.00 74.69 179 THR A N 1
ATOM 1354 C CA . THR A 1 179 ? -6.526 6.615 13.178 1.00 74.69 179 THR A CA 1
ATOM 1355 C C . THR A 1 179 ? -6.416 7.584 14.356 1.00 74.69 179 THR A C 1
ATOM 1357 O O . THR A 1 179 ? -5.885 7.205 15.411 1.00 74.69 179 THR A O 1
ATOM 1360 N N . PRO A 1 180 ? -6.979 8.799 14.244 1.00 64.25 180 PRO A N 1
ATOM 1361 C CA . PRO A 1 180 ? -7.075 9.730 15.370 1.00 64.25 180 PRO A CA 1
ATOM 1362 C C . PRO A 1 180 ? -7.728 9.093 16.605 1.00 64.25 180 PRO A C 1
ATOM 1364 O O . PRO A 1 180 ? -7.256 9.284 17.719 1.00 64.25 180 PRO A O 1
ATOM 1367 N N . LEU A 1 181 ? -8.729 8.226 16.411 1.00 67.62 181 LEU A N 1
ATOM 1368 C CA . LEU A 1 181 ? -9.359 7.445 17.483 1.00 67.62 181 LEU A CA 1
ATOM 1369 C C . LEU A 1 181 ? -8.370 6.524 18.211 1.00 67.62 181 LEU A C 1
ATOM 1371 O O . LEU A 1 181 ? -8.328 6.525 19.439 1.00 67.62 181 LEU A O 1
ATOM 1375 N N . THR A 1 182 ? -7.541 5.767 17.483 1.00 65.25 182 THR A N 1
ATOM 1376 C CA . THR A 1 182 ? -6.508 4.926 18.120 1.00 65.25 182 THR A CA 1
ATOM 1377 C C . THR A 1 182 ? -5.472 5.761 18.874 1.00 65.25 182 THR A C 1
ATOM 1379 O O . THR A 1 182 ? -5.046 5.366 19.957 1.00 65.25 182 THR A O 1
ATOM 1382 N N . ALA A 1 183 ? -5.128 6.947 18.365 1.00 63.19 183 ALA A N 1
ATOM 1383 C CA . ALA A 1 183 ? -4.224 7.868 19.048 1.00 63.19 183 ALA A CA 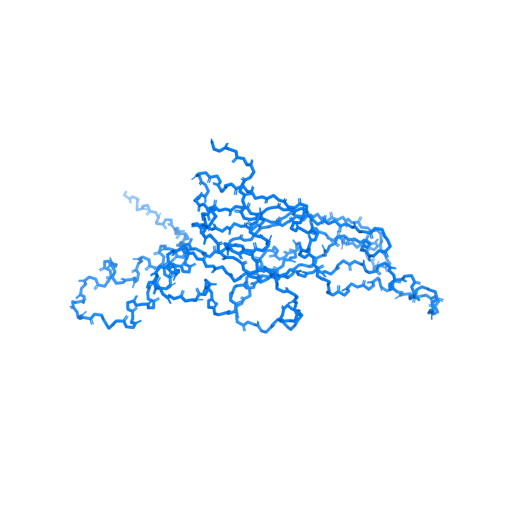1
ATOM 1384 C C . ALA A 1 183 ? -4.848 8.458 20.330 1.00 63.19 183 ALA A C 1
ATOM 1386 O O . ALA A 1 183 ? -4.187 8.485 21.368 1.00 63.19 183 ALA A O 1
ATOM 1387 N N . MET A 1 184 ? -6.125 8.859 20.291 1.00 61.78 184 MET A N 1
ATOM 1388 C CA . MET A 1 184 ? -6.868 9.397 21.444 1.00 61.78 184 MET A CA 1
ATOM 1389 C C . MET A 1 184 ? -7.024 8.388 22.583 1.00 61.78 184 MET A C 1
ATOM 1391 O O . MET A 1 184 ? -7.034 8.770 23.749 1.00 61.78 184 MET A O 1
ATOM 1395 N N . LEU A 1 185 ? -7.104 7.096 22.266 1.00 63.53 185 LEU A N 1
ATOM 1396 C CA . LEU A 1 185 ? -7.174 6.023 23.262 1.00 63.53 185 LEU A CA 1
ATOM 1397 C C . LEU A 1 185 ? -5.821 5.744 23.947 1.00 63.53 185 LEU A C 1
ATOM 1399 O O . LEU A 1 185 ? -5.709 4.795 24.721 1.00 63.53 185 LEU A O 1
ATOM 1403 N N . GLY A 1 186 ? -4.774 6.525 23.648 1.00 54.91 186 GLY A N 1
ATOM 1404 C CA . GLY A 1 186 ? -3.415 6.321 24.163 1.00 54.91 186 GLY A CA 1
ATOM 1405 C C . GLY A 1 186 ? -2.734 5.067 23.605 1.00 54.91 186 GLY A C 1
ATOM 1406 O O . GLY A 1 186 ? -1.596 4.751 23.959 1.00 54.91 186 GLY A O 1
ATOM 1407 N N . THR A 1 187 ? -3.411 4.349 22.710 1.00 60.47 187 THR A N 1
ATOM 1408 C CA . THR A 1 187 ? -2.908 3.148 22.062 1.00 60.47 187 THR A CA 1
ATOM 1409 C C . THR A 1 187 ? -2.063 3.532 20.854 1.00 60.47 187 THR A C 1
ATOM 1411 O O . THR A 1 187 ? -2.568 3.937 19.814 1.00 60.47 187 THR A O 1
ATOM 1414 N N . LYS A 1 188 ? -0.743 3.346 20.950 1.00 62.53 188 LYS A N 1
ATOM 1415 C CA . LYS A 1 188 ? 0.181 3.494 19.805 1.00 62.53 188 LYS A CA 1
ATOM 1416 C C . LYS A 1 188 ? 0.057 2.360 18.772 1.00 62.53 188 LYS A C 1
ATOM 1418 O O . LYS A 1 188 ? 0.867 2.289 17.846 1.00 62.53 188 LYS A O 1
ATOM 1423 N N . SER A 1 189 ? -0.936 1.493 18.936 1.00 74.69 189 SER A N 1
ATOM 1424 C CA . SER A 1 189 ? -1.177 0.331 18.095 1.00 74.69 189 SER A CA 1
ATOM 1425 C C . SER A 1 189 ? -1.618 0.748 16.700 1.00 74.69 189 SER A C 1
ATOM 1427 O O . SER A 1 189 ? -2.445 1.645 16.538 1.00 74.69 189 SER A O 1
ATOM 1429 N N . TYR A 1 190 ? -1.095 0.059 15.698 1.00 86.06 190 TYR A N 1
ATOM 1430 C CA . TYR A 1 190 ? -1.555 0.190 14.324 1.00 86.06 190 TYR A CA 1
ATOM 1431 C C . TYR A 1 190 ? -2.751 -0.721 14.059 1.00 86.06 190 TYR A C 1
ATOM 1433 O O . TYR A 1 190 ? -2.924 -1.759 14.709 1.00 86.06 190 TYR A O 1
ATOM 1441 N N . ILE A 1 191 ? -3.562 -0.357 13.067 1.00 85.44 191 ILE A N 1
ATOM 1442 C CA . ILE A 1 191 ? -4.570 -1.268 12.525 1.00 85.44 191 ILE A CA 1
ATOM 1443 C C . ILE A 1 191 ? -3.853 -2.515 11.983 1.00 85.44 191 ILE A C 1
ATOM 1445 O O . ILE A 1 191 ? -2.899 -2.398 11.216 1.00 85.44 191 ILE A O 1
ATOM 1449 N N . GLY A 1 192 ? -4.284 -3.702 12.423 1.00 80.44 192 GLY A N 1
ATOM 1450 C CA . GLY A 1 192 ? -3.606 -4.974 12.130 1.00 80.44 192 GLY A CA 1
ATOM 1451 C C . GLY A 1 192 ? -2.472 -5.351 13.095 1.00 80.44 192 GLY A C 1
ATOM 1452 O O . GLY A 1 192 ? -1.811 -6.358 12.879 1.00 80.44 192 GLY A O 1
ATOM 1453 N N . GLY A 1 193 ? -2.254 -4.591 14.175 1.00 84.25 193 GLY A N 1
ATOM 1454 C CA . GLY A 1 193 ? -1.202 -4.859 15.164 1.00 84.25 193 GLY A CA 1
ATOM 1455 C C . GLY A 1 193 ? 0.127 -4.184 14.821 1.00 84.25 193 GLY A C 1
ATOM 1456 O O . GLY A 1 193 ? 0.222 -3.417 13.872 1.00 84.25 193 GLY A O 1
ATOM 1457 N N . GLU A 1 194 ? 1.184 -4.438 15.596 1.00 85.38 194 GLU A N 1
ATOM 1458 C CA . GLU A 1 194 ? 2.435 -3.658 15.514 1.00 85.38 194 GLU A CA 1
ATOM 1459 C C . GLU A 1 194 ? 3.133 -3.695 14.148 1.00 85.38 194 GLU A C 1
ATOM 1461 O O . GLU A 1 194 ? 3.777 -2.713 13.765 1.00 85.38 194 GLU A O 1
ATOM 1466 N N . ARG A 1 195 ? 2.979 -4.791 13.396 1.00 86.69 195 ARG A N 1
ATOM 1467 C CA . ARG A 1 195 ? 3.522 -4.936 12.034 1.00 86.69 195 ARG A CA 1
ATOM 1468 C C . ARG A 1 195 ? 2.642 -4.274 10.967 1.00 86.69 195 ARG A C 1
ATOM 1470 O O . ARG A 1 195 ? 3.073 -4.174 9.822 1.00 86.69 195 ARG A O 1
ATOM 1477 N N . GLY A 1 196 ? 1.457 -3.782 11.328 1.00 89.69 196 GLY A N 1
ATOM 1478 C CA . GLY A 1 196 ? 0.461 -3.293 10.381 1.00 89.69 196 GLY A CA 1
ATOM 1479 C C . GLY A 1 196 ? -0.079 -4.412 9.494 1.00 89.69 196 GLY A C 1
ATOM 1480 O O . GLY A 1 196 ? 0.002 -5.589 9.839 1.00 89.69 196 GLY A O 1
ATOM 1481 N N . ILE A 1 197 ? -0.607 -4.045 8.330 1.00 92.12 197 ILE A N 1
ATOM 1482 C CA . ILE A 1 197 ? -1.165 -4.994 7.361 1.00 92.12 197 ILE A CA 1
ATOM 1483 C C . ILE A 1 197 ? -0.258 -5.039 6.137 1.00 92.12 197 ILE A C 1
ATOM 1485 O O . ILE A 1 197 ? 0.137 -3.995 5.613 1.00 92.12 197 ILE A O 1
ATOM 1489 N N . ALA A 1 198 ? 0.081 -6.247 5.692 1.00 95.31 198 ALA A N 1
ATOM 1490 C CA . ALA A 1 198 ? 0.859 -6.469 4.483 1.00 95.31 198 ALA A CA 1
ATOM 1491 C C . ALA A 1 198 ? -0.033 -6.970 3.342 1.00 95.31 198 ALA A C 1
ATOM 1493 O O . ALA A 1 198 ? -1.000 -7.696 3.567 1.00 95.31 198 ALA A O 1
ATOM 1494 N N . PHE A 1 199 ? 0.310 -6.591 2.118 1.00 95.88 199 PHE A N 1
ATOM 1495 C CA . PHE A 1 199 ? -0.408 -6.955 0.905 1.00 95.88 199 PHE A CA 1
ATOM 1496 C C . PHE A 1 199 ? 0.575 -7.409 -0.170 1.00 95.88 199 PHE A C 1
ATOM 1498 O O . PHE A 1 199 ? 1.678 -6.870 -0.280 1.00 95.88 199 PHE A O 1
ATOM 1505 N N . THR A 1 200 ? 0.149 -8.370 -0.982 1.00 96.38 200 THR A N 1
ATOM 1506 C CA . THR A 1 200 ? 0.800 -8.739 -2.242 1.00 96.38 200 THR A CA 1
ATOM 1507 C C . THR A 1 200 ? -0.180 -8.538 -3.383 1.00 96.38 200 THR A C 1
ATOM 1509 O O . THR A 1 200 ? -1.362 -8.856 -3.255 1.00 96.38 200 THR A O 1
ATOM 1512 N N . LEU A 1 201 ? 0.314 -7.966 -4.474 1.00 96.00 201 LEU A N 1
ATOM 1513 C CA . LEU A 1 201 ? -0.458 -7.612 -5.649 1.00 96.00 201 LEU A CA 1
ATOM 1514 C C . LEU A 1 201 ? 0.139 -8.303 -6.864 1.00 96.00 201 LEU A C 1
ATOM 1516 O O . LEU A 1 201 ? 1.339 -8.164 -7.115 1.00 96.00 201 LEU A O 1
ATOM 1520 N N . THR A 1 202 ? -0.703 -9.010 -7.610 1.00 94.69 202 THR A N 1
ATOM 1521 C CA . THR A 1 202 ? -0.380 -9.630 -8.901 1.00 94.69 202 THR A CA 1
ATOM 1522 C C . THR A 1 202 ? -1.586 -9.512 -9.823 1.00 94.69 202 THR A C 1
ATOM 1524 O O . THR A 1 202 ? -2.727 -9.514 -9.366 1.00 94.69 202 THR A O 1
ATOM 1527 N N . ASP A 1 203 ? -1.358 -9.446 -11.133 1.00 91.50 203 ASP A N 1
ATOM 1528 C CA . ASP A 1 203 ? -2.446 -9.410 -12.127 1.00 91.50 203 ASP A CA 1
ATOM 1529 C C . ASP A 1 203 ? -3.410 -10.606 -12.008 1.00 91.50 203 ASP A C 1
ATOM 1531 O O . ASP A 1 203 ? -4.615 -10.451 -12.174 1.00 91.50 203 ASP A O 1
ATOM 1535 N N . ASN A 1 204 ? -2.891 -11.784 -11.643 1.00 88.12 204 ASN A N 1
ATOM 1536 C CA . ASN A 1 204 ? -3.682 -13.013 -11.558 1.00 88.12 204 ASN A CA 1
ATOM 1537 C C . ASN A 1 204 ? -4.481 -13.136 -10.253 1.00 88.12 204 ASN A C 1
ATOM 1539 O O . ASN A 1 204 ? -5.627 -13.580 -10.283 1.00 88.12 204 ASN A O 1
ATOM 1543 N N . ASP A 1 205 ? -3.885 -12.773 -9.114 1.00 90.00 205 ASP A N 1
ATOM 1544 C CA . ASP A 1 205 ? -4.488 -12.988 -7.790 1.00 90.00 205 ASP A CA 1
ATOM 1545 C C . ASP A 1 205 ? -5.191 -11.731 -7.258 1.00 90.00 205 ASP A C 1
ATOM 1547 O O . ASP A 1 205 ? -5.887 -11.774 -6.240 1.00 90.00 205 ASP A O 1
ATOM 1551 N N . GLY A 1 206 ? -5.024 -10.595 -7.937 1.00 92.94 206 GLY A N 1
ATOM 1552 C CA . GLY A 1 206 ? -5.520 -9.312 -7.473 1.00 92.94 206 GLY A CA 1
ATOM 1553 C C . GLY A 1 206 ? -4.730 -8.826 -6.260 1.00 92.94 206 GLY A C 1
ATOM 1554 O O . GLY A 1 206 ? -3.501 -8.859 -6.239 1.00 92.94 206 GLY A O 1
ATOM 1555 N N . VAL A 1 207 ? -5.446 -8.345 -5.244 1.00 95.00 207 VAL A N 1
ATOM 1556 C CA . VAL A 1 207 ? -4.864 -7.862 -3.988 1.00 95.00 207 VAL A CA 1
ATOM 1557 C C . VAL A 1 207 ? -5.096 -8.896 -2.892 1.00 95.00 207 VAL A C 1
ATOM 1559 O O . VAL A 1 207 ? -6.234 -9.142 -2.489 1.00 95.00 207 VAL A O 1
ATOM 1562 N N . VAL A 1 208 ? -4.013 -9.458 -2.362 1.00 93.50 208 VAL A N 1
ATOM 1563 C CA . VAL A 1 208 ? -4.045 -10.461 -1.292 1.00 93.50 208 VAL A CA 1
ATOM 1564 C C . VAL A 1 208 ? -3.452 -9.867 -0.019 1.00 93.50 208 VAL A C 1
ATOM 1566 O O . VAL A 1 208 ? -2.281 -9.494 0.015 1.00 93.50 208 VAL A O 1
ATOM 1569 N N . ALA A 1 209 ? -4.252 -9.788 1.046 1.00 91.69 209 ALA A N 1
ATOM 1570 C CA . ALA A 1 209 ? -3.767 -9.411 2.373 1.00 91.69 209 ALA A CA 1
ATOM 1571 C C . ALA A 1 209 ? -3.052 -10.600 3.035 1.00 91.69 209 ALA A C 1
ATOM 1573 O O . ALA A 1 209 ? -3.631 -11.681 3.164 1.00 91.69 209 ALA A O 1
ATOM 1574 N N . LEU A 1 210 ? -1.813 -10.388 3.474 1.00 87.69 210 LEU A N 1
ATOM 1575 C CA . LEU A 1 210 ? -0.990 -11.388 4.150 1.00 87.69 210 LEU A CA 1
ATOM 1576 C C . LEU A 1 210 ? -1.300 -11.388 5.648 1.00 87.69 210 LEU A C 1
ATOM 1578 O O . LEU A 1 210 ? -1.387 -10.325 6.270 1.00 87.69 210 LEU A O 1
ATOM 1582 N N . ARG A 1 211 ? -1.480 -12.575 6.230 1.00 72.50 211 ARG A N 1
ATOM 1583 C CA . ARG A 1 211 ? -1.860 -12.735 7.640 1.00 72.50 211 ARG A CA 1
ATOM 1584 C C . ARG A 1 211 ? -0.702 -13.343 8.405 1.00 72.50 211 ARG A C 1
ATOM 1586 O O . ARG A 1 211 ? -0.475 -14.535 8.288 1.00 72.50 211 ARG A O 1
ATOM 1593 N N . ASP A 1 212 ? 0.015 -12.522 9.168 1.00 70.25 212 ASP A N 1
ATOM 1594 C CA . ASP A 1 212 ? 1.131 -12.926 10.041 1.00 70.25 212 ASP A CA 1
ATOM 1595 C C . ASP A 1 212 ? 2.277 -13.716 9.369 1.00 70.25 212 ASP A C 1
ATOM 1597 O O . ASP A 1 212 ? 3.253 -14.075 10.032 1.00 70.25 212 ASP A O 1
ATOM 1601 N N . ASP A 1 213 ? 2.213 -13.925 8.052 1.00 75.38 213 ASP A N 1
ATOM 1602 C CA . ASP A 1 213 ? 3.247 -14.581 7.270 1.00 75.38 213 ASP A CA 1
ATOM 1603 C C . ASP A 1 213 ? 4.539 -13.747 7.283 1.00 75.38 213 ASP A C 1
ATOM 1605 O O . ASP A 1 213 ? 4.497 -12.514 7.153 1.00 75.38 213 ASP A O 1
ATOM 1609 N N . PRO A 1 214 ? 5.717 -14.382 7.426 1.00 75.50 214 PRO A N 1
ATOM 1610 C CA . PRO A 1 214 ? 6.980 -13.678 7.301 1.00 75.50 214 PRO A CA 1
ATOM 1611 C C . PRO A 1 214 ? 7.130 -13.144 5.876 1.00 75.50 214 PRO A C 1
ATOM 1613 O O . PRO A 1 214 ? 6.933 -13.862 4.896 1.00 75.50 214 PRO A O 1
ATOM 1616 N N . THR A 1 215 ? 7.555 -11.888 5.751 1.00 85.19 215 THR A N 1
ATOM 1617 C CA . THR A 1 215 ? 7.757 -11.237 4.453 1.00 85.19 215 THR A CA 1
ATOM 1618 C C . THR A 1 215 ? 9.183 -10.699 4.376 1.00 85.19 215 THR A C 1
ATOM 1620 O O . THR A 1 215 ? 9.364 -9.489 4.469 1.00 85.19 215 THR A O 1
ATOM 1623 N N . PRO A 1 216 ? 10.220 -11.543 4.212 1.00 84.00 216 PRO A N 1
ATOM 1624 C CA . PRO A 1 216 ? 11.609 -11.124 4.419 1.00 84.00 216 PRO A CA 1
ATOM 1625 C C . PRO A 1 216 ? 12.048 -9.937 3.554 1.00 84.00 216 PRO A C 1
ATOM 1627 O O . PRO A 1 216 ? 12.748 -9.051 4.034 1.00 84.00 216 PRO A O 1
ATOM 1630 N N . ALA A 1 217 ? 11.618 -9.877 2.290 1.00 88.06 217 ALA A N 1
ATOM 1631 C CA . ALA A 1 217 ? 11.940 -8.750 1.413 1.00 88.06 217 ALA A CA 1
ATOM 1632 C C . ALA A 1 217 ? 11.285 -7.442 1.893 1.00 88.06 217 ALA A C 1
ATOM 1634 O O . ALA A 1 217 ? 11.931 -6.400 1.930 1.00 88.06 217 ALA A O 1
ATOM 1635 N N . LEU A 1 218 ? 10.019 -7.512 2.312 1.00 90.88 218 LEU A N 1
ATOM 1636 C CA . LEU A 1 218 ? 9.249 -6.368 2.800 1.00 90.88 218 LEU A CA 1
ATOM 1637 C C . LEU A 1 218 ? 9.631 -5.966 4.234 1.00 90.88 218 LEU A C 1
ATOM 1639 O O . LEU A 1 218 ? 9.564 -4.795 4.585 1.00 90.88 218 LEU A O 1
ATOM 1643 N N . ASP A 1 219 ? 10.060 -6.921 5.060 1.00 90.44 219 ASP A N 1
ATOM 1644 C CA . ASP A 1 219 ? 10.550 -6.702 6.424 1.00 90.44 219 ASP A CA 1
ATOM 1645 C C . ASP A 1 219 ? 11.849 -5.883 6.437 1.00 90.44 219 ASP A C 1
ATOM 1647 O O . ASP A 1 219 ? 12.092 -5.147 7.388 1.00 90.44 219 ASP A O 1
ATOM 1651 N N . ASN A 1 220 ? 12.648 -5.985 5.372 1.00 91.06 220 ASN A N 1
ATOM 1652 C CA . ASN A 1 220 ? 13.882 -5.222 5.179 1.00 91.06 220 ASN A CA 1
ATOM 1653 C C . ASN A 1 220 ? 13.695 -3.981 4.288 1.00 91.06 220 ASN A C 1
ATOM 1655 O O . ASN A 1 220 ? 14.668 -3.285 3.993 1.00 91.06 220 ASN A O 1
ATOM 1659 N N . ALA A 1 221 ? 12.476 -3.717 3.814 1.00 94.88 221 ALA A N 1
ATOM 1660 C CA . ALA A 1 221 ? 12.212 -2.584 2.942 1.00 94.88 221 ALA A CA 1
ATOM 1661 C C . ALA A 1 221 ? 12.284 -1.255 3.718 1.00 94.88 221 ALA A C 1
ATOM 1663 O O . ALA A 1 221 ? 11.936 -1.209 4.902 1.00 94.88 221 ALA A O 1
ATOM 1664 N N . PRO A 1 222 ? 12.674 -0.148 3.060 1.00 96.00 222 PRO A N 1
ATOM 1665 C CA . PRO A 1 222 ? 12.607 1.171 3.671 1.00 96.00 222 PRO A CA 1
ATOM 1666 C C . PRO A 1 222 ? 11.187 1.521 4.140 1.00 96.00 222 PRO A C 1
ATO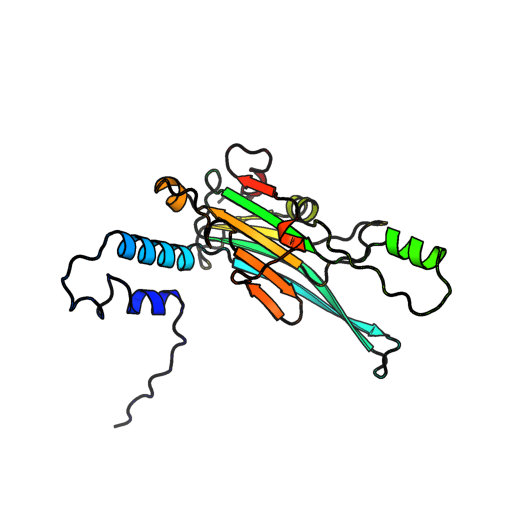M 1668 O O . PRO A 1 222 ? 10.183 1.114 3.545 1.00 96.00 222 PRO A O 1
ATOM 1671 N N . ILE A 1 223 ? 11.111 2.277 5.235 1.00 94.94 223 ILE A N 1
ATOM 1672 C CA . ILE A 1 223 ? 9.855 2.729 5.835 1.00 94.94 223 ILE A CA 1
ATOM 1673 C C . ILE A 1 223 ? 9.717 4.229 5.593 1.00 94.94 223 ILE A C 1
ATOM 1675 O O . ILE A 1 223 ? 10.572 5.016 6.002 1.00 94.94 223 ILE A O 1
ATOM 1679 N N . TYR A 1 224 ? 8.607 4.622 4.978 1.00 94.94 224 TYR A N 1
ATOM 1680 C CA . TYR A 1 224 ? 8.248 6.004 4.687 1.00 94.94 224 TYR A CA 1
ATOM 1681 C C . TYR A 1 224 ? 7.133 6.447 5.635 1.00 94.94 224 TYR A C 1
ATOM 1683 O O . TYR A 1 224 ? 5.962 6.159 5.380 1.00 94.94 224 TYR A O 1
ATOM 1691 N N . PRO A 1 225 ? 7.460 7.124 6.750 1.00 92.88 225 PRO A N 1
ATOM 1692 C CA . PRO A 1 225 ? 6.452 7.658 7.652 1.00 92.88 225 PRO A CA 1
ATOM 1693 C C . PRO A 1 225 ? 5.836 8.925 7.047 1.00 92.88 225 PRO A C 1
ATOM 1695 O O . PRO A 1 225 ? 6.545 9.886 6.747 1.00 92.88 225 PRO A O 1
ATOM 1698 N N . LEU A 1 226 ? 4.518 8.919 6.889 1.00 91.31 226 LEU A N 1
ATOM 1699 C CA . LEU A 1 226 ? 3.669 9.984 6.365 1.00 91.31 226 LEU A CA 1
ATOM 1700 C C . LEU A 1 226 ? 2.739 10.455 7.497 1.00 91.31 226 LEU A C 1
ATOM 1702 O O . LEU A 1 226 ? 2.147 9.627 8.190 1.00 91.31 226 LEU A O 1
ATOM 1706 N N . GLY A 1 227 ? 2.603 11.766 7.700 1.00 81.06 227 GLY A N 1
ATOM 1707 C CA . GLY A 1 227 ? 1.709 12.328 8.723 1.00 81.06 227 GLY A CA 1
ATOM 1708 C C . GLY A 1 227 ? 2.335 13.413 9.594 1.00 81.06 227 GLY A C 1
ATOM 1709 O O . GLY A 1 227 ? 3.484 13.804 9.384 1.00 81.06 227 GLY A O 1
ATOM 1710 N N . GLU A 1 228 ? 1.544 13.912 10.546 1.00 67.88 228 GLU A N 1
ATOM 1711 C CA . GLU A 1 228 ? 1.794 15.131 11.329 1.00 67.88 228 GLU A CA 1
ATOM 1712 C C . GLU A 1 228 ? 3.215 15.230 11.912 1.00 67.88 228 GLU A C 1
ATOM 1714 O O . GLU A 1 228 ? 3.769 14.271 12.455 1.00 67.88 228 GLU A O 1
ATOM 1719 N N . GLY A 1 229 ? 3.817 16.417 11.786 1.00 66.94 229 GLY A N 1
ATOM 1720 C CA . GLY A 1 229 ? 5.138 16.719 12.342 1.00 66.94 229 GLY A CA 1
ATOM 1721 C C . GLY A 1 229 ? 6.322 16.084 11.605 1.00 66.94 229 GLY A C 1
ATOM 1722 O O . GLY A 1 229 ? 7.440 16.127 12.119 1.00 66.94 229 GLY A O 1
ATOM 1723 N N . ARG A 1 230 ? 6.116 15.491 10.417 1.00 74.69 230 ARG A N 1
ATOM 1724 C CA . ARG A 1 230 ? 7.187 14.866 9.618 1.00 74.69 230 ARG A CA 1
ATOM 1725 C C . ARG A 1 230 ? 7.350 15.484 8.225 1.00 74.69 230 ARG A C 1
ATOM 1727 O O . ARG A 1 230 ? 6.368 15.959 7.657 1.00 74.69 230 ARG A O 1
ATOM 1734 N N . PRO A 1 231 ? 8.552 15.401 7.615 1.00 76.88 231 PRO A N 1
ATOM 1735 C CA . PRO A 1 231 ? 8.817 15.961 6.286 1.00 76.88 231 PRO A CA 1
ATOM 1736 C C . PRO A 1 231 ? 7.862 15.481 5.188 1.00 76.88 231 PRO A C 1
ATOM 1738 O O . PRO A 1 231 ? 7.583 16.225 4.260 1.00 76.88 231 PRO A O 1
ATOM 1741 N N . ASN A 1 232 ? 7.326 14.265 5.309 1.00 83.69 232 ASN A N 1
ATOM 1742 C CA . ASN A 1 232 ? 6.466 13.630 4.308 1.00 83.69 232 ASN A CA 1
ATOM 1743 C C . ASN A 1 232 ? 4.958 13.837 4.565 1.00 83.69 232 ASN A C 1
ATOM 1745 O O . ASN A 1 232 ? 4.130 13.208 3.907 1.00 83.69 232 ASN A O 1
ATOM 1749 N N . ALA A 1 233 ? 4.571 14.692 5.521 1.00 83.50 233 ALA A N 1
ATOM 1750 C CA . ALA A 1 233 ? 3.164 14.950 5.855 1.00 83.50 233 ALA A CA 1
ATOM 1751 C C . ALA A 1 233 ? 2.343 15.474 4.666 1.00 83.50 233 ALA A C 1
ATOM 1753 O O . ALA A 1 233 ? 1.144 15.220 4.584 1.00 83.50 233 ALA A O 1
ATOM 1754 N N . TYR A 1 234 ? 2.991 16.173 3.729 1.00 87.19 234 TYR A N 1
ATOM 1755 C CA . TYR A 1 234 ? 2.342 16.737 2.546 1.00 87.19 234 TYR A CA 1
ATOM 1756 C C . TYR A 1 234 ? 1.742 15.675 1.614 1.00 87.19 234 TYR A C 1
ATOM 1758 O O . TYR A 1 234 ? 0.821 15.986 0.865 1.00 87.19 234 TYR A O 1
ATOM 1766 N N . PHE A 1 235 ? 2.205 14.420 1.673 1.00 90.44 235 PHE A N 1
ATOM 1767 C CA . PHE A 1 235 ? 1.600 13.329 0.905 1.00 90.44 235 PHE A CA 1
ATOM 1768 C C . PHE A 1 235 ? 0.216 12.926 1.426 1.00 90.44 235 PHE A C 1
ATOM 1770 O O . PHE A 1 235 ? -0.536 12.311 0.684 1.00 90.44 235 PHE A O 1
ATOM 1777 N N . LEU A 1 236 ? -0.146 13.281 2.665 1.00 90.88 236 LEU A N 1
ATOM 1778 C CA . LEU A 1 236 ? -1.481 13.053 3.236 1.00 90.88 236 LEU A CA 1
ATOM 1779 C C . LEU A 1 236 ? -2.366 14.309 3.177 1.00 90.88 236 LEU A C 1
ATOM 1781 O O . LEU A 1 236 ? -3.325 14.425 3.935 1.00 90.88 236 LEU A O 1
ATOM 1785 N N . GLN A 1 237 ? -2.051 15.257 2.293 1.00 89.69 237 GLN A N 1
ATOM 1786 C CA . GLN A 1 237 ? -2.827 16.483 2.119 1.00 89.69 237 GLN A CA 1
ATOM 1787 C C . GLN A 1 237 ? -3.606 16.425 0.801 1.00 89.69 237 GLN A C 1
ATOM 1789 O O . GLN A 1 237 ? -2.978 16.386 -0.264 1.00 89.69 237 GLN A O 1
ATOM 1794 N N . PRO A 1 238 ? -4.951 16.402 0.839 1.00 88.50 238 PRO A N 1
ATOM 1795 C CA . PRO A 1 238 ? -5.748 16.445 -0.370 1.00 88.50 238 PRO A CA 1
ATOM 1796 C C . PRO A 1 238 ? -5.516 17.770 -1.100 1.00 88.50 238 PRO A C 1
ATOM 1798 O O . PRO A 1 238 ? -5.527 18.838 -0.490 1.00 88.50 238 PRO A O 1
ATOM 1801 N N . LYS A 1 239 ? -5.264 17.697 -2.411 1.00 74.31 239 LYS A N 1
ATOM 1802 C CA . LYS A 1 239 ? -4.999 18.890 -3.238 1.00 74.31 239 LYS A CA 1
ATOM 1803 C C . LYS A 1 239 ? -6.281 19.589 -3.701 1.00 74.31 239 LYS A C 1
ATOM 1805 O O . LYS A 1 239 ? -6.225 20.748 -4.106 1.00 74.31 239 LYS A O 1
ATOM 1810 N N . ASP A 1 240 ? -7.416 18.906 -3.599 1.00 64.75 240 ASP A N 1
ATOM 1811 C CA . ASP A 1 240 ? -8.720 19.441 -3.967 1.00 64.75 240 ASP A CA 1
ATOM 1812 C C . ASP A 1 240 ? -9.324 20.224 -2.797 1.00 64.75 240 ASP A C 1
ATOM 1814 O O . ASP A 1 240 ? -9.416 19.725 -1.671 1.00 64.75 240 ASP A O 1
ATOM 1818 N N . LYS A 1 241 ? -9.750 21.463 -3.067 1.00 51.84 241 LYS A N 1
ATOM 1819 C CA . LYS A 1 241 ? -10.621 22.205 -2.152 1.00 51.84 241 LYS A CA 1
ATOM 1820 C C . LYS A 1 241 ? -12.009 21.567 -2.222 1.00 51.84 241 LYS A C 1
ATOM 1822 O O . LYS A 1 241 ? -12.586 21.513 -3.304 1.00 51.84 241 LYS A O 1
ATOM 1827 N N . THR A 1 242 ? -12.496 21.081 -1.083 1.00 45.75 242 THR A N 1
ATOM 1828 C CA . THR A 1 242 ? -13.922 20.796 -0.851 1.00 45.75 242 THR A CA 1
ATOM 1829 C C . THR A 1 242 ? -14.791 21.986 -1.217 1.00 45.75 242 THR A C 1
ATOM 1831 O O . THR A 1 242 ? -14.367 23.117 -0.873 1.00 45.75 242 THR A O 1
#

Secondary structure (DSSP, 8-state):
--PPP-------HHHHHHHHSTTSTTTTT--SPPPHHHHHHHHHHHHHHHH--EEEEEEEEEEEE-SSTTSEEEEEEEEEEEEEEET--TTT-EEEEEEEE---BHHHHHHHHHHS-SS-PPPP---EE-HHHHHHH-EEEEPPTTT-SEEEEEEE---BTTTB-S--SEEEEEEEEE-HHHHHTT--PPTTSTT-EEEEEETTTEEEEE-S---HHHHTS--EEEETTSTTGGGGS--S--

Sequence (242 aa):
MSTPAAGTTKKTPLQNFLSACCWSKARAGNLAPIAAKAQQTELNQLYGILYTPRVSMQSSSAVSSSNSPSGLASESAINALTIDLPGAEPGSAYLELSLIGDPVDTQRYHDLIKNSPPHNYKPPRPWRDMAPRWLYAGTCSWIPLNEGQGLRLSGPFSTEPGVLGTLPRTVSLRLRYRTPLTAMLGTKSYIGGERGIAFTLTDNDGVVALRDDPTPALDNAPIYPLGEGRPNAYFLQPKDKT